Protein AF-A0A821Z2A8-F1 (afdb_monomer_lite)

Structure (mmCIF, N/CA/C/O backbone):
data_AF-A0A821Z2A8-F1
#
_entry.id   AF-A0A821Z2A8-F1
#
loop_
_atom_site.group_PDB
_atom_site.id
_atom_site.type_symbol
_atom_site.label_atom_id
_atom_site.label_alt_id
_atom_site.label_comp_id
_atom_site.label_asym_id
_atom_site.label_entity_id
_atom_site.label_seq_id
_atom_site.pdbx_PDB_ins_code
_atom_site.Cartn_x
_atom_site.Cartn_y
_atom_site.Cartn_z
_atom_site.occupancy
_atom_site.B_iso_or_equiv
_atom_site.auth_seq_id
_atom_site.auth_comp_id
_atom_site.auth_asym_id
_atom_site.auth_atom_id
_atom_site.pdbx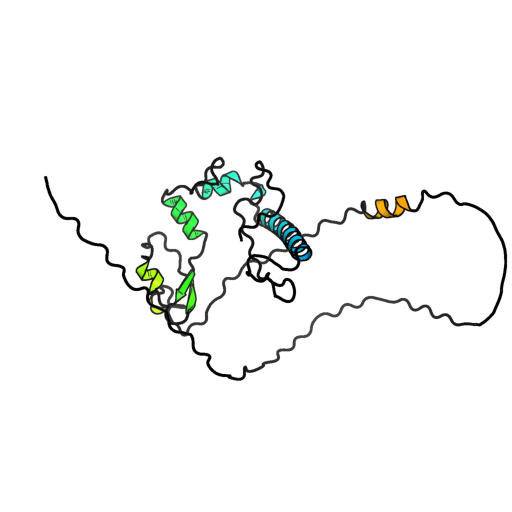_PDB_model_num
ATOM 1 N N . MET A 1 1 ? -15.145 0.715 0.940 1.00 83.75 1 MET A N 1
ATOM 2 C CA . MET A 1 1 ? -13.733 1.123 0.691 1.00 83.75 1 MET A CA 1
ATOM 3 C C . MET A 1 1 ? -13.608 2.623 0.930 1.00 83.75 1 MET A C 1
ATOM 5 O O . MET A 1 1 ? -14.612 3.302 0.775 1.00 83.75 1 MET A O 1
ATOM 9 N N . TYR A 1 2 ? -12.420 3.135 1.280 1.00 86.62 2 TYR A N 1
ATOM 10 C CA . TYR A 1 2 ? -12.216 4.538 1.704 1.00 86.62 2 TYR A CA 1
ATOM 11 C C . TYR A 1 2 ? -13.027 4.949 2.944 1.00 86.62 2 TYR A C 1
ATOM 13 O O . TYR A 1 2 ? -13.509 6.079 3.046 1.00 86.62 2 TYR A O 1
ATOM 21 N N . GLU A 1 3 ? -13.156 4.026 3.897 1.00 88.81 3 GLU A N 1
ATOM 22 C CA . GLU A 1 3 ? -13.808 4.295 5.176 1.00 88.81 3 GLU A CA 1
ATOM 23 C C . GLU A 1 3 ? -12.959 5.250 6.004 1.00 88.81 3 GLU A C 1
ATOM 25 O O . GLU A 1 3 ? -11.786 4.992 6.281 1.00 88.81 3 GLU A O 1
ATOM 30 N N . LYS A 1 4 ? -13.542 6.393 6.365 1.00 86.88 4 LYS A N 1
ATOM 31 C CA . LYS A 1 4 ? -12.843 7.429 7.125 1.00 86.88 4 LYS A CA 1
ATOM 32 C C . LYS A 1 4 ? -12.916 7.093 8.606 1.00 86.88 4 LYS A C 1
ATOM 34 O O . LYS A 1 4 ? -13.999 7.010 9.176 1.00 86.88 4 LYS A O 1
ATOM 39 N N . LEU A 1 5 ? -11.754 6.938 9.230 1.00 82.94 5 LEU A N 1
ATOM 40 C CA . LEU A 1 5 ? -11.648 6.641 10.653 1.00 82.94 5 LEU A CA 1
ATOM 41 C C . LEU A 1 5 ? -11.596 7.942 11.465 1.00 82.94 5 LEU A C 1
ATOM 43 O O . LEU A 1 5 ? -10.804 8.837 11.173 1.00 82.94 5 LEU A O 1
ATOM 47 N N . GLY A 1 6 ? -12.412 8.027 12.518 1.00 65.81 6 GLY A N 1
ATOM 48 C CA . GLY A 1 6 ? -12.487 9.196 13.400 1.00 65.81 6 GLY A CA 1
ATOM 49 C C . GLY A 1 6 ? -13.455 10.286 12.927 1.00 65.81 6 GLY A C 1
ATOM 50 O O . GLY A 1 6 ? -14.055 10.206 11.858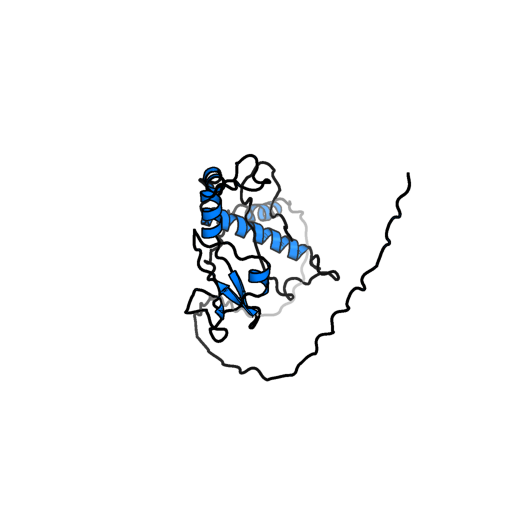 1.00 65.81 6 GLY A O 1
ATOM 51 N N . GLN A 1 7 ? -13.650 11.312 13.761 1.00 55.28 7 GLN A N 1
ATOM 52 C CA . GLN A 1 7 ? -14.528 12.429 13.409 1.00 55.28 7 GLN A CA 1
ATOM 53 C C . GLN A 1 7 ? -13.892 13.260 12.284 1.00 55.28 7 GLN A C 1
ATOM 55 O O . GLN A 1 7 ? -12.760 13.723 12.452 1.00 55.28 7 GLN A O 1
ATOM 60 N N . PRO A 1 8 ? -14.600 13.508 11.166 1.00 49.31 8 PRO A N 1
ATOM 61 C CA . PRO A 1 8 ? -14.127 14.375 10.096 1.00 49.31 8 PRO A CA 1
ATOM 62 C C . PRO A 1 8 ? -14.174 15.841 10.547 1.00 49.31 8 PRO A C 1
ATOM 64 O O . PRO A 1 8 ? -15.033 16.622 10.141 1.00 49.31 8 PRO A O 1
ATOM 67 N N . ASN A 1 9 ? -13.232 16.243 11.394 1.00 50.38 9 ASN A N 1
ATOM 68 C CA . ASN A 1 9 ? -13.020 17.646 11.691 1.00 50.38 9 ASN A CA 1
ATOM 69 C C . ASN A 1 9 ? -12.227 18.246 10.532 1.00 50.38 9 ASN A C 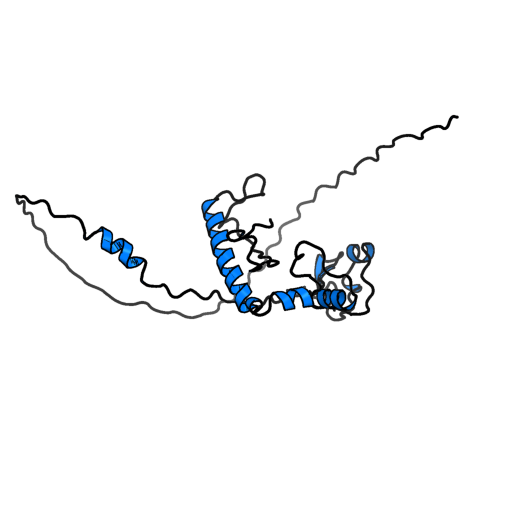1
ATOM 71 O O . ASN A 1 9 ? -11.034 18.002 10.386 1.00 50.38 9 ASN A O 1
ATOM 75 N N . LYS A 1 10 ? -12.890 19.073 9.713 1.00 50.62 10 LYS A N 1
ATOM 76 C CA . LYS A 1 10 ? -12.319 19.759 8.532 1.00 50.62 10 LYS A CA 1
ATOM 77 C C . LYS A 1 10 ? -11.033 20.565 8.805 1.00 50.62 10 LYS A C 1
ATOM 79 O O . LYS A 1 10 ? -10.426 21.060 7.867 1.00 50.62 10 LYS A O 1
ATOM 84 N N . LYS A 1 11 ? -10.644 20.736 10.072 1.00 51.03 11 LYS A N 1
ATOM 85 C CA . LYS A 1 11 ? -9.495 21.534 10.514 1.00 51.03 11 LYS A CA 1
ATOM 86 C C . LYS A 1 11 ? -8.251 20.712 10.857 1.00 51.03 11 LYS A C 1
ATOM 88 O O . LYS A 1 11 ? -7.210 21.310 11.095 1.00 51.03 11 LYS A O 1
ATOM 93 N N . THR A 1 12 ? -8.324 19.381 10.911 1.00 58.44 12 THR A N 1
ATOM 94 C CA . THR A 1 12 ? -7.163 18.563 11.290 1.00 58.44 12 THR A CA 1
ATOM 95 C C . THR A 1 12 ? -6.563 17.895 10.057 1.00 58.44 12 THR A C 1
ATOM 97 O O . THR A 1 12 ? -7.167 16.990 9.490 1.00 58.44 12 THR A O 1
ATOM 100 N N . VAL A 1 13 ? -5.354 18.312 9.664 1.00 68.62 13 VAL A N 1
ATOM 101 C CA . VAL A 1 13 ? -4.508 17.633 8.651 1.00 68.62 13 VAL A CA 1
ATOM 102 C C . VAL A 1 13 ? -4.010 16.263 9.158 1.00 68.62 13 VAL A C 1
ATOM 104 O O . VAL A 1 13 ? -3.436 15.468 8.421 1.00 68.62 13 VAL A O 1
ATOM 107 N N . TYR A 1 14 ? -4.268 15.971 10.430 1.00 80.75 14 TYR A N 1
ATOM 108 C CA . TYR A 1 14 ? -3.909 14.744 11.119 1.00 80.75 14 TYR A CA 1
ATOM 109 C C . TYR A 1 14 ? -4.392 13.485 10.381 1.00 80.75 14 TYR A C 1
ATOM 111 O O . TYR A 1 14 ? -5.567 13.388 10.022 1.00 80.75 14 TYR A O 1
ATOM 119 N N . CYS A 1 15 ? -3.484 12.529 10.157 1.00 86.94 15 CYS A N 1
ATOM 120 C CA . CYS A 1 15 ? -3.713 11.292 9.395 1.00 86.94 15 CYS A CA 1
ATOM 121 C C . CYS A 1 15 ? -4.262 11.482 7.970 1.00 86.94 15 CYS A C 1
ATOM 123 O O . CYS A 1 15 ? -4.677 10.510 7.336 1.00 86.94 15 CYS A O 1
ATOM 125 N N . ARG A 1 16 ? -4.276 12.704 7.424 1.00 86.38 16 ARG A N 1
ATOM 126 C CA . ARG A 1 16 ? -4.727 12.921 6.049 1.00 86.38 16 ARG A CA 1
ATOM 127 C C . ARG A 1 16 ? -3.767 12.217 5.094 1.00 86.38 16 ARG A C 1
ATOM 129 O O . ARG A 1 16 ? -2.562 12.259 5.292 1.00 86.38 16 ARG A O 1
ATOM 136 N N . GLY A 1 17 ? -4.307 11.548 4.079 1.00 87.69 17 GLY A N 1
ATOM 137 C CA . GLY A 1 17 ? -3.515 10.782 3.110 1.00 87.69 17 GLY A CA 1
ATOM 138 C C . GLY A 1 17 ? -3.029 9.414 3.605 1.00 87.69 17 GLY A C 1
ATOM 139 O O . GLY A 1 17 ? -2.510 8.648 2.798 1.00 87.69 17 GLY A O 1
ATOM 140 N N . VAL A 1 18 ? -3.231 9.070 4.882 1.00 92.06 18 VAL A N 1
ATOM 141 C CA . VAL A 1 18 ? -2.933 7.727 5.398 1.00 92.06 18 VAL A CA 1
ATOM 142 C C . VAL A 1 18 ? -3.994 6.744 4.909 1.00 92.06 18 VAL A C 1
ATOM 144 O O . VAL A 1 18 ? -5.192 7.020 4.974 1.00 92.06 18 VAL A O 1
ATOM 147 N N . VAL A 1 19 ? -3.549 5.580 4.437 1.00 94.31 19 VAL A N 1
ATOM 148 C CA . VAL A 1 19 ? -4.415 4.479 4.006 1.00 94.31 19 VAL A CA 1
ATOM 149 C C . VAL A 1 19 ? -4.098 3.256 4.857 1.00 94.31 19 VAL A C 1
ATOM 151 O O . VAL A 1 19 ? -2.955 2.814 4.909 1.00 94.31 19 VAL A O 1
ATOM 154 N N . GLY A 1 20 ? -5.119 2.716 5.521 1.00 94.75 20 GLY A N 1
ATOM 155 C CA . GLY A 1 20 ? -5.042 1.447 6.238 1.00 94.75 20 GLY A CA 1
ATOM 156 C C . GLY A 1 20 ? -5.629 0.315 5.401 1.00 94.75 20 GLY A C 1
ATOM 157 O O . GLY A 1 20 ? -6.663 0.493 4.755 1.00 94.75 20 GLY A O 1
ATOM 158 N N . ILE A 1 21 ? -4.982 -0.847 5.427 1.00 96.44 21 ILE A N 1
ATOM 159 C CA . ILE A 1 21 ? -5.442 -2.067 4.760 1.00 96.44 21 ILE A CA 1
ATOM 160 C C . ILE A 1 21 ? -5.494 -3.167 5.816 1.00 96.44 21 ILE A C 1
ATOM 162 O O . ILE A 1 21 ? -4.549 -3.337 6.582 1.00 96.44 21 ILE A O 1
ATOM 166 N N . VAL A 1 22 ? -6.604 -3.898 5.857 1.00 96.25 22 VAL A N 1
ATOM 167 C CA . VAL A 1 22 ? -6.784 -5.063 6.719 1.00 96.25 22 VAL A CA 1
ATOM 168 C C . VAL A 1 22 ? -7.503 -6.143 5.921 1.00 96.25 22 VAL A C 1
ATOM 170 O O . VAL A 1 22 ? -8.483 -5.854 5.233 1.00 96.25 22 VAL A O 1
ATOM 173 N N . ASP A 1 23 ? -6.991 -7.367 5.995 1.00 96.50 23 ASP A N 1
ATOM 174 C CA . ASP A 1 23 ? -7.693 -8.558 5.527 1.00 96.50 23 ASP A CA 1
ATOM 175 C C . ASP A 1 23 ? -8.369 -9.219 6.730 1.00 96.50 23 ASP A C 1
ATOM 177 O O . ASP A 1 23 ? -7.740 -9.405 7.774 1.00 96.50 23 ASP A O 1
ATOM 181 N N . ILE A 1 24 ? -9.665 -9.505 6.613 1.00 96.31 24 ILE A N 1
ATOM 182 C CA . ILE A 1 24 ? -10.498 -9.929 7.739 1.00 96.31 24 ILE A CA 1
ATOM 183 C C . ILE A 1 24 ? -11.016 -11.341 7.456 1.00 96.31 24 ILE A C 1
ATOM 185 O O . ILE A 1 24 ? -11.810 -11.523 6.529 1.00 96.31 24 ILE A O 1
ATOM 189 N N . PRO A 1 25 ? -10.614 -12.346 8.253 1.00 96.56 25 PRO A N 1
ATOM 190 C CA . PRO A 1 25 ? -11.128 -13.701 8.113 1.00 96.56 25 PRO A CA 1
ATOM 191 C C . PRO A 1 25 ? -12.647 -13.762 8.311 1.00 96.56 25 PRO A C 1
ATOM 193 O O . PRO A 1 25 ? -13.192 -13.098 9.194 1.00 96.56 25 PRO A O 1
ATOM 196 N N . SER A 1 26 ? -13.326 -14.639 7.568 1.00 94.94 26 SER A N 1
ATOM 197 C CA . SER A 1 26 ? -14.790 -14.776 7.639 1.00 94.94 26 SER A CA 1
ATOM 198 C C . SER A 1 26 ? -15.311 -15.236 9.002 1.00 94.94 26 SER A C 1
ATOM 200 O O . SER A 1 26 ? -16.459 -14.971 9.326 1.00 94.94 26 SER A O 1
ATOM 202 N N . ILE A 1 27 ? -14.475 -15.892 9.816 1.00 95.69 27 ILE A N 1
ATOM 203 C CA . ILE A 1 27 ? -14.811 -16.247 11.205 1.00 95.69 27 ILE A CA 1
ATOM 204 C C . ILE A 1 27 ? -14.908 -15.022 12.133 1.00 95.69 27 ILE A C 1
ATOM 206 O O . ILE A 1 27 ? -15.513 -15.118 13.194 1.00 95.69 27 ILE A O 1
ATOM 210 N N . VAL A 1 28 ? -14.301 -13.890 11.755 1.00 95.94 28 VAL A N 1
ATOM 211 C CA . VAL A 1 28 ? -14.332 -12.638 12.528 1.00 95.94 28 VAL A CA 1
ATOM 212 C C . VAL A 1 28 ? -15.469 -11.744 12.043 1.00 95.94 28 VAL A C 1
ATOM 214 O O . VAL A 1 28 ? -16.270 -11.286 12.850 1.00 95.94 28 VAL A O 1
ATOM 217 N N . LEU A 1 29 ? -15.553 -11.501 10.731 1.00 97.12 29 LEU A N 1
ATOM 218 C CA . LEU A 1 29 ? -16.630 -10.720 10.124 1.00 97.12 29 LEU A CA 1
ATOM 219 C C . LEU A 1 29 ? -17.096 -11.361 8.818 1.00 97.12 29 LEU A C 1
ATOM 221 O O . LEU A 1 29 ? -16.333 -11.498 7.860 1.00 97.12 29 LEU A O 1
ATOM 225 N N . GLU A 1 30 ? -18.383 -11.688 8.756 1.00 97.38 30 GLU A N 1
ATOM 226 C CA . GLU A 1 30 ? -19.014 -12.184 7.538 1.00 97.38 30 GLU A CA 1
ATOM 227 C C . GLU A 1 30 ? -19.473 -11.024 6.641 1.00 97.38 30 GLU A C 1
ATOM 229 O O . GLU A 1 30 ? -20.046 -10.046 7.135 1.00 97.38 30 GLU A O 1
ATOM 234 N N . PRO A 1 31 ? -19.261 -11.100 5.317 1.00 97.75 31 PRO A N 1
ATOM 235 C CA . PRO A 1 31 ? -19.774 -10.098 4.395 1.00 97.75 31 PRO A CA 1
ATOM 236 C C . PRO A 1 31 ? -21.301 -10.189 4.257 1.00 97.75 31 PRO A C 1
ATOM 238 O O . PRO A 1 31 ? -21.895 -11.264 4.344 1.00 97.75 31 PRO A O 1
ATOM 241 N N . THR A 1 32 ? -21.947 -9.067 3.942 1.00 97.25 32 THR A N 1
ATOM 242 C CA . THR A 1 32 ? -23.358 -9.042 3.532 1.00 97.25 32 THR A CA 1
ATOM 243 C C . THR A 1 32 ? -23.579 -9.796 2.218 1.00 97.25 32 THR A C 1
ATOM 245 O O . THR A 1 32 ? -22.648 -10.049 1.451 1.00 97.25 32 THR A O 1
ATOM 248 N N . HIS A 1 33 ? -24.843 -10.080 1.886 1.00 97.12 33 HIS A N 1
ATOM 249 C CA . HIS A 1 33 ? -25.223 -10.771 0.647 1.00 97.12 33 HIS A CA 1
ATOM 250 C C . HIS A 1 33 ? -24.612 -10.150 -0.629 1.00 97.12 33 HIS A C 1
ATOM 252 O O . HIS A 1 33 ? -24.144 -10.869 -1.509 1.00 97.12 33 HIS A O 1
ATOM 258 N N . ASN A 1 34 ? -24.569 -8.815 -0.729 1.00 96.94 34 ASN A N 1
ATOM 259 C CA . ASN A 1 34 ? -23.976 -8.105 -1.871 1.00 96.94 34 ASN A CA 1
ATOM 260 C C . ASN A 1 34 ? -22.454 -7.878 -1.753 1.00 96.94 34 ASN A C 1
ATOM 262 O O . ASN A 1 34 ? -21.865 -7.272 -2.648 1.00 96.94 34 ASN A O 1
ATOM 266 N N . LYS A 1 35 ? -21.821 -8.348 -0.668 1.00 96.06 35 LYS A N 1
ATOM 267 C CA . LYS A 1 35 ? -20.383 -8.220 -0.379 1.00 96.06 35 LYS A CA 1
ATOM 268 C C . LYS A 1 35 ? -19.866 -6.777 -0.406 1.00 96.06 35 LYS A C 1
ATOM 270 O O . LYS A 1 35 ? -18.734 -6.531 -0.809 1.00 96.06 35 LYS A O 1
ATOM 275 N N . GLN A 1 36 ? -20.709 -5.820 -0.017 1.00 95.81 36 GLN A N 1
ATOM 276 C CA . GLN A 1 36 ? -20.342 -4.399 0.086 1.00 95.81 36 GLN A CA 1
ATOM 277 C C . GLN A 1 36 ? -20.245 -3.912 1.536 1.00 95.81 36 GLN A C 1
ATOM 279 O O . GLN A 1 36 ? -19.818 -2.787 1.775 1.00 95.81 36 GLN A O 1
ATOM 284 N N . SER A 1 37 ? -20.659 -4.736 2.498 1.00 94.94 37 SER A N 1
ATOM 285 C CA . SER A 1 37 ? -20.618 -4.426 3.924 1.00 94.94 37 SER A CA 1
ATOM 286 C C . SER A 1 37 ? -20.446 -5.715 4.734 1.00 94.94 37 SER A C 1
ATOM 288 O O . SER A 1 37 ? -20.273 -6.790 4.152 1.00 94.94 37 SER A O 1
ATOM 290 N N . PHE A 1 38 ? -20.506 -5.612 6.057 1.00 96.88 38 PHE A N 1
ATOM 291 C CA . PHE A 1 38 ? -20.418 -6.731 6.991 1.00 96.88 38 PHE A CA 1
ATOM 292 C C . PHE A 1 38 ? -21.760 -6.974 7.678 1.00 96.88 38 PHE A C 1
ATOM 294 O O . PHE A 1 38 ? -22.533 -6.042 7.892 1.00 96.88 38 PHE A O 1
ATOM 301 N N . ALA A 1 39 ? -22.054 -8.238 7.977 1.00 96.75 39 ALA A N 1
ATOM 302 C CA . ALA A 1 39 ? -23.319 -8.648 8.575 1.00 96.75 39 ALA A CA 1
ATOM 303 C C . ALA A 1 39 ? -23.459 -8.160 10.026 1.00 96.75 39 ALA A C 1
ATOM 305 O O . ALA A 1 39 ? -24.534 -7.705 10.416 1.00 96.75 39 ALA A O 1
ATOM 306 N N . ASP A 1 40 ? -22.374 -8.217 10.806 1.00 96.94 40 ASP A N 1
ATOM 307 C CA . ASP A 1 40 ? -22.330 -7.673 12.163 1.00 96.94 40 ASP A CA 1
ATOM 308 C C . ASP A 1 40 ? -21.787 -6.239 12.157 1.00 96.94 40 ASP A C 1
ATOM 310 O O . ASP A 1 40 ? -20.581 -5.988 12.091 1.00 96.94 40 ASP A O 1
ATOM 314 N N . GLU A 1 41 ? -22.705 -5.278 12.233 1.00 95.31 41 GLU A N 1
ATOM 315 C CA . GLU A 1 41 ? -22.363 -3.859 12.260 1.00 95.31 41 GLU A CA 1
ATOM 316 C C . GLU A 1 41 ? -21.599 -3.468 13.537 1.00 95.31 41 GLU A C 1
ATOM 318 O O . GLU A 1 41 ? -20.744 -2.584 13.500 1.00 95.31 41 GLU A O 1
ATOM 323 N N . LYS A 1 42 ? -21.872 -4.116 14.678 1.00 96.06 42 LYS A N 1
ATOM 324 C CA . LYS A 1 42 ? -21.243 -3.762 15.960 1.00 96.06 42 LYS A CA 1
ATOM 325 C C . LYS A 1 42 ? -19.777 -4.163 15.972 1.00 96.06 42 LYS A C 1
ATOM 327 O O . LYS A 1 42 ? -18.936 -3.339 16.332 1.00 96.06 42 LYS A O 1
ATOM 332 N N . GLU A 1 43 ? -19.481 -5.388 15.551 1.00 96.44 43 GLU A N 1
ATOM 333 C CA . GLU A 1 43 ? -18.106 -5.877 15.419 1.00 96.44 43 GLU A CA 1
ATOM 334 C C . GLU A 1 43 ? -17.342 -5.087 14.350 1.00 96.44 43 GLU A C 1
ATOM 336 O O . GLU A 1 43 ? -16.184 -4.714 14.545 1.00 96.44 43 GLU A O 1
ATOM 341 N N . TYR A 1 44 ? -18.009 -4.714 13.255 1.00 96.00 44 TYR A N 1
ATOM 342 C CA . TYR A 1 44 ? -17.413 -3.846 12.247 1.00 96.00 44 TYR A CA 1
ATOM 343 C C . TYR A 1 44 ? -17.066 -2.449 12.793 1.00 96.00 44 TYR A C 1
ATOM 345 O O . TYR A 1 44 ? -15.943 -1.974 12.611 1.00 96.00 44 TYR A O 1
ATOM 353 N N . HIS A 1 45 ? -17.973 -1.795 13.528 1.00 94.56 45 HIS A N 1
ATOM 354 C CA . HIS A 1 45 ? -17.679 -0.513 14.187 1.00 94.56 45 HIS A CA 1
ATOM 355 C C . HIS A 1 45 ? -16.572 -0.644 15.235 1.00 94.56 45 HIS A C 1
ATOM 357 O O . HIS A 1 45 ? -15.738 0.257 15.377 1.00 94.56 45 HIS A O 1
ATOM 363 N N . PHE A 1 46 ? -16.532 -1.764 15.959 1.00 95.06 46 PHE A N 1
ATOM 364 C CA . PHE A 1 46 ? -15.455 -2.065 16.895 1.00 95.06 46 PHE A CA 1
ATOM 365 C C . PHE A 1 46 ? -14.103 -2.191 16.176 1.00 95.06 46 PHE A C 1
ATOM 367 O O . PHE A 1 46 ? -13.120 -1.589 16.619 1.00 95.06 46 PHE A O 1
ATOM 374 N N . LEU A 1 47 ? -14.049 -2.871 15.027 1.00 95.25 47 LEU A N 1
ATOM 375 C CA . LEU A 1 47 ? -12.864 -2.917 14.169 1.00 95.25 47 LEU A CA 1
ATOM 376 C C . LEU A 1 47 ? -12.439 -1.512 13.721 1.00 95.25 47 LEU A C 1
ATOM 378 O O . LEU A 1 47 ? -11.278 -1.149 13.904 1.00 95.25 47 LEU A O 1
ATOM 382 N N . LEU A 1 48 ? -13.359 -0.697 13.189 1.00 94.00 48 LEU A N 1
ATOM 383 C CA . LEU A 1 48 ? -13.046 0.666 12.734 1.00 94.00 48 LEU A CA 1
ATOM 384 C C . LEU A 1 48 ? -12.482 1.534 13.867 1.00 94.00 48 LEU A C 1
ATOM 386 O O . LEU A 1 48 ? -11.525 2.288 13.665 1.00 94.00 48 LEU A O 1
ATOM 390 N N . LYS A 1 49 ? -13.036 1.412 15.079 1.00 91.81 49 LYS A N 1
ATOM 391 C CA . LYS A 1 49 ? -12.522 2.110 16.262 1.00 91.81 49 LYS A CA 1
ATOM 392 C C . LYS A 1 49 ? -11.069 1.721 16.551 1.00 91.81 49 LYS A C 1
ATOM 394 O O . LYS A 1 49 ? -10.240 2.616 16.724 1.00 91.81 49 LYS A O 1
ATOM 399 N N . ASN A 1 50 ? -10.767 0.421 16.572 1.00 93.19 50 ASN A N 1
ATOM 400 C CA . ASN A 1 50 ? -9.412 -0.081 16.811 1.00 93.19 50 ASN A CA 1
ATOM 401 C C . ASN A 1 50 ? -8.453 0.341 15.693 1.00 93.19 50 ASN A C 1
ATOM 403 O O . ASN A 1 50 ? -7.388 0.880 15.977 1.00 93.19 50 ASN A O 1
ATOM 407 N N . MET A 1 51 ? -8.845 0.212 14.421 1.00 94.56 51 MET A N 1
ATOM 408 C CA . MET A 1 51 ? -8.041 0.703 13.296 1.00 94.56 51 MET A CA 1
ATOM 409 C C . MET A 1 51 ? -7.706 2.195 13.440 1.00 94.56 51 MET A C 1
ATOM 411 O O . MET A 1 51 ? -6.599 2.614 13.110 1.00 94.56 51 MET A O 1
ATOM 415 N N . GLY A 1 52 ? -8.626 3.001 13.980 1.00 92.31 52 GLY A N 1
ATOM 416 C CA . GLY A 1 52 ? -8.377 4.414 14.263 1.00 92.31 52 GLY A CA 1
ATOM 417 C C . GLY A 1 52 ? -7.315 4.652 15.345 1.00 92.31 52 GLY A C 1
ATOM 418 O O . GLY A 1 52 ? -6.634 5.676 15.313 1.00 92.31 52 GLY A O 1
ATOM 419 N N . GLU A 1 53 ? -7.148 3.733 16.299 1.00 92.00 53 GLU A N 1
ATOM 420 C CA . GLU A 1 53 ? -6.063 3.765 17.290 1.00 92.00 53 GLU A CA 1
ATOM 421 C C . GLU A 1 53 ? -4.714 3.419 16.655 1.00 92.00 53 GLU A C 1
ATOM 423 O O . GLU A 1 53 ? -3.763 4.184 16.820 1.00 92.00 53 GLU A O 1
ATOM 428 N N . TYR A 1 54 ? -4.655 2.360 15.845 1.00 93.88 54 TYR A N 1
ATOM 429 C CA . TYR A 1 54 ? -3.449 2.004 15.088 1.00 93.88 54 TYR A CA 1
ATOM 430 C C . TYR A 1 54 ? -3.031 3.100 14.101 1.00 93.88 54 TYR A C 1
ATOM 432 O O . TYR A 1 54 ? -1.851 3.418 14.002 1.00 93.88 54 TYR A O 1
ATOM 440 N N . MET A 1 55 ? -3.983 3.744 13.418 1.00 92.94 55 MET A N 1
ATOM 441 C CA . MET A 1 55 ? -3.696 4.848 12.495 1.00 92.94 55 MET A CA 1
ATOM 442 C C . MET A 1 55 ? -3.063 6.052 13.211 1.00 92.94 55 MET A C 1
ATOM 444 O O . MET A 1 55 ? -2.158 6.687 12.668 1.00 92.94 55 MET A O 1
ATOM 448 N N . ARG A 1 56 ? -3.505 6.353 14.442 1.00 90.44 56 ARG A N 1
ATOM 449 C CA . ARG A 1 56 ? -2.895 7.395 15.285 1.00 90.44 56 ARG A CA 1
ATOM 450 C C . ARG A 1 56 ? -1.473 7.037 15.693 1.00 90.44 56 ARG A C 1
ATOM 452 O O . ARG A 1 56 ? -0.592 7.890 15.630 1.00 90.44 56 ARG A O 1
ATOM 459 N N . GLN A 1 57 ? -1.267 5.790 16.112 1.00 92.81 57 GLN A N 1
ATOM 460 C CA . GLN A 1 57 ? 0.053 5.303 16.491 1.00 92.81 57 GLN A CA 1
ATOM 461 C C . GLN A 1 57 ? 1.017 5.369 15.303 1.00 92.81 57 GLN A C 1
ATOM 463 O O . GLN A 1 57 ? 2.078 5.966 15.431 1.00 92.81 57 GLN A O 1
ATOM 468 N N . TYR A 1 58 ? 0.599 4.879 14.131 1.00 93.69 58 TYR A N 1
ATOM 469 C CA . TYR A 1 58 ? 1.371 4.968 12.891 1.00 93.69 58 TYR A CA 1
ATOM 470 C C . TYR A 1 58 ? 1.778 6.408 12.561 1.00 93.69 58 TYR A C 1
ATOM 472 O O . TYR A 1 58 ? 2.932 6.662 12.233 1.00 93.69 58 TYR A O 1
ATOM 480 N N . TRP A 1 59 ? 0.848 7.361 12.665 1.00 91.38 59 TRP A N 1
ATOM 481 C CA . TRP A 1 59 ? 1.148 8.768 12.398 1.00 91.38 59 TRP A CA 1
ATOM 482 C C . TRP A 1 59 ? 2.233 9.324 13.327 1.00 91.38 59 TRP A C 1
ATOM 484 O O . TRP A 1 59 ? 3.086 10.094 12.881 1.00 91.38 59 TRP A O 1
ATOM 494 N N . SER A 1 60 ? 2.207 8.914 14.598 1.00 91.25 60 SER A N 1
ATOM 495 C CA . SER A 1 60 ? 3.217 9.304 15.581 1.00 91.25 60 SER A CA 1
ATOM 496 C C . SER A 1 60 ? 4.559 8.615 15.335 1.00 91.25 60 SER A C 1
ATOM 498 O O . SER A 1 60 ? 5.592 9.278 15.292 1.00 91.25 60 SER A O 1
ATOM 500 N N . ASP A 1 61 ? 4.557 7.307 15.068 1.00 93.69 61 ASP A N 1
ATOM 501 C CA . ASP A 1 61 ? 5.778 6.541 14.792 1.00 93.69 61 ASP A CA 1
ATOM 502 C C . ASP A 1 61 ? 6.456 6.977 13.484 1.00 93.69 61 ASP A C 1
ATOM 504 O O . ASP A 1 61 ? 7.682 6.966 13.384 1.00 93.69 61 ASP A O 1
ATOM 508 N N . ALA A 1 62 ? 5.680 7.433 12.495 1.00 91.75 62 ALA A N 1
ATOM 509 C CA . ALA A 1 62 ? 6.204 8.040 11.273 1.00 91.75 62 ALA A CA 1
ATOM 510 C C . ALA A 1 62 ? 6.846 9.424 11.515 1.00 91.75 62 ALA A C 1
ATOM 512 O O . ALA A 1 62 ? 7.532 9.955 10.640 1.00 91.75 62 ALA A O 1
ATOM 513 N N . GLY A 1 63 ? 6.607 10.042 12.678 1.00 91.19 63 GLY A N 1
ATOM 514 C CA . GLY A 1 63 ? 7.167 11.334 13.075 1.00 91.19 63 GLY A CA 1
ATOM 515 C C . GLY A 1 63 ? 6.641 12.540 12.291 1.00 91.19 63 GLY A C 1
ATOM 516 O O . GLY A 1 63 ? 7.114 13.651 12.516 1.00 91.19 63 GLY A O 1
ATOM 517 N N . ILE A 1 64 ? 5.667 12.352 11.392 1.00 86.94 64 ILE A N 1
ATOM 518 C CA . ILE A 1 64 ? 5.166 13.381 10.456 1.00 86.94 64 ILE A CA 1
ATOM 519 C C . ILE A 1 64 ? 4.497 14.546 11.197 1.00 86.94 64 ILE A C 1
ATOM 521 O O . ILE A 1 64 ? 4.484 15.674 10.711 1.00 86.94 64 ILE A O 1
ATOM 525 N N . GLU A 1 65 ? 3.969 14.294 12.396 1.00 85.75 65 GLU A N 1
ATOM 526 C CA . GLU A 1 65 ? 3.256 15.266 13.231 1.00 85.75 65 GLU A CA 1
ATOM 527 C C . GLU A 1 65 ? 3.992 16.595 13.456 1.00 85.75 65 GLU A C 1
ATOM 529 O O . GLU A 1 65 ? 3.334 17.630 13.545 1.00 85.75 65 GLU A O 1
ATOM 534 N N . ASN A 1 66 ? 5.328 16.591 13.466 1.00 86.69 66 ASN A N 1
ATOM 535 C CA . ASN A 1 66 ? 6.129 17.796 13.703 1.00 86.69 66 ASN A CA 1
ATOM 536 C C . ASN A 1 66 ? 6.457 18.603 12.433 1.00 86.69 66 ASN A C 1
ATOM 538 O O . ASN A 1 66 ? 6.947 19.721 12.555 1.00 86.69 66 ASN A O 1
ATOM 542 N N . TYR A 1 67 ? 6.226 18.056 11.234 1.00 89.38 67 TYR A N 1
ATOM 543 C CA . TYR A 1 67 ? 6.628 18.670 9.956 1.00 89.38 67 TYR A CA 1
ATOM 544 C C . TYR A 1 67 ? 5.621 18.395 8.824 1.00 89.38 67 TYR A C 1
ATOM 546 O O . TYR A 1 67 ? 5.975 18.183 7.664 1.00 89.38 67 TYR A O 1
ATOM 554 N N . VAL A 1 68 ? 4.327 18.355 9.160 1.00 88.50 68 VAL A N 1
ATOM 555 C CA . VAL A 1 68 ? 3.246 17.967 8.233 1.00 88.50 68 VAL A CA 1
ATOM 556 C C . VAL A 1 68 ? 3.254 18.809 6.955 1.00 88.50 68 VAL A C 1
ATOM 558 O O . VAL A 1 68 ? 3.061 18.277 5.861 1.00 88.50 68 VAL A O 1
ATOM 561 N N . LYS A 1 69 ? 3.481 20.119 7.082 1.00 88.00 69 LYS A N 1
ATOM 562 C CA . LYS A 1 69 ? 3.483 21.043 5.948 1.00 88.00 69 LYS A CA 1
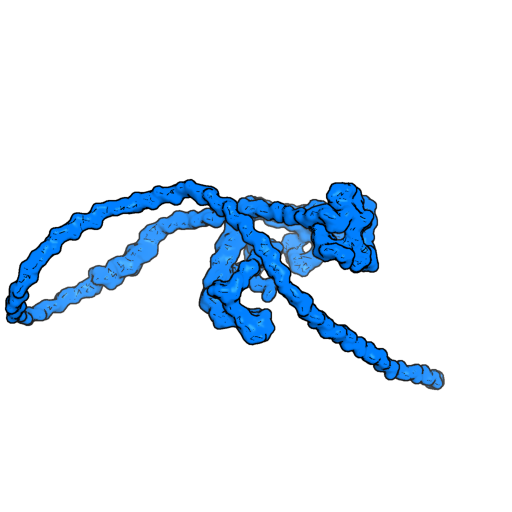ATOM 563 C C . LYS A 1 69 ? 4.670 20.767 5.026 1.00 88.00 69 LYS A C 1
ATOM 565 O O . LYS A 1 69 ? 4.488 20.556 3.830 1.00 88.00 69 LYS A O 1
ATOM 570 N N . GLU A 1 70 ? 5.867 20.700 5.596 1.00 91.50 70 GLU A N 1
ATOM 571 C CA . GLU A 1 70 ? 7.121 20.443 4.893 1.00 91.50 70 GLU A CA 1
ATOM 572 C C . GLU A 1 70 ? 7.105 19.067 4.218 1.00 91.50 70 GLU A C 1
ATOM 574 O O . GLU A 1 70 ? 7.605 18.913 3.102 1.00 91.50 70 GLU A O 1
ATOM 579 N N . PHE A 1 71 ? 6.488 18.069 4.859 1.00 91.62 71 PHE A N 1
ATOM 580 C CA . PHE A 1 71 ? 6.277 16.743 4.287 1.00 91.62 71 PHE A CA 1
ATOM 581 C C . PHE A 1 71 ? 5.476 16.825 2.982 1.00 91.62 71 PHE A C 1
ATOM 583 O O . PHE A 1 71 ? 5.917 16.319 1.951 1.00 91.62 71 PHE A O 1
ATOM 590 N N . TRP A 1 72 ? 4.319 17.491 2.993 1.00 91.44 72 TRP A N 1
ATOM 591 C CA . TRP A 1 72 ? 3.476 17.611 1.802 1.00 91.44 72 TRP A CA 1
ATOM 592 C C . TRP A 1 72 ? 4.128 18.457 0.703 1.00 91.44 72 TRP A C 1
ATOM 594 O O . TRP A 1 72 ? 4.115 18.057 -0.467 1.00 91.44 72 TRP A O 1
ATOM 604 N N . GLU A 1 73 ? 4.771 19.566 1.071 1.00 91.88 73 GLU A N 1
ATOM 605 C CA . GLU A 1 73 ? 5.522 20.422 0.144 1.00 91.88 73 GLU A CA 1
ATOM 606 C C . GLU A 1 73 ? 6.682 19.664 -0.518 1.00 91.88 73 GLU A C 1
ATOM 608 O O . GLU A 1 73 ? 6.898 19.793 -1.725 1.00 91.88 73 GLU A O 1
ATOM 613 N N . THR A 1 74 ? 7.364 18.782 0.222 1.00 93.56 74 THR A N 1
ATOM 614 C CA . THR A 1 74 ? 8.443 17.921 -0.297 1.00 93.56 74 THR A CA 1
ATOM 615 C C . THR A 1 74 ? 7.983 17.058 -1.474 1.00 93.56 74 THR A C 1
ATOM 617 O O . THR A 1 74 ? 8.774 16.797 -2.386 1.00 93.56 74 THR A O 1
ATOM 620 N N . TYR A 1 75 ? 6.713 16.649 -1.489 1.00 93.50 75 TYR A N 1
ATOM 621 C CA . TYR A 1 75 ? 6.105 15.858 -2.563 1.00 93.50 75 TYR A CA 1
ATOM 622 C C . TYR A 1 75 ? 5.243 16.690 -3.528 1.00 93.50 75 TYR A C 1
ATOM 624 O O . TYR A 1 75 ? 4.553 16.125 -4.384 1.00 93.50 75 TYR A O 1
ATOM 632 N N . GLY A 1 76 ? 5.348 18.021 -3.453 1.00 93.88 76 GLY A N 1
ATOM 633 C CA . GLY A 1 76 ? 4.745 18.989 -4.371 1.00 93.88 76 GLY A CA 1
ATOM 634 C C . GLY A 1 76 ? 3.267 19.243 -4.148 1.00 93.88 76 GLY A C 1
ATOM 635 O O . GLY A 1 76 ? 2.590 19.691 -5.074 1.00 93.88 76 GLY A O 1
ATOM 636 N N . TYR A 1 77 ? 2.759 18.941 -2.960 1.00 91.69 77 TYR A N 1
ATOM 637 C CA . TYR A 1 77 ? 1.427 19.355 -2.557 1.00 91.69 77 TYR A CA 1
ATOM 638 C C . TYR A 1 77 ? 1.481 20.745 -1.923 1.00 91.69 77 TYR A C 1
ATOM 640 O O . TYR A 1 77 ? 2.451 21.102 -1.259 1.00 91.69 77 TYR A O 1
ATOM 648 N N . ARG A 1 78 ? 0.422 21.532 -2.124 1.00 83.81 78 ARG A N 1
ATOM 649 C CA . ARG A 1 78 ? 0.231 22.818 -1.442 1.00 83.81 78 ARG A CA 1
ATOM 650 C C . ARG A 1 78 ? -0.731 22.603 -0.278 1.00 83.81 78 ARG A C 1
ATOM 652 O O . ARG A 1 78 ? -1.740 21.919 -0.446 1.00 83.81 78 ARG A O 1
ATOM 659 N N . ASP A 1 79 ? -0.406 23.170 0.878 1.00 68.06 79 ASP A N 1
ATOM 660 C CA . ASP A 1 79 ? -1.104 22.933 2.153 1.00 68.06 79 ASP A CA 1
ATOM 661 C C . ASP A 1 79 ? -2.620 23.227 2.078 1.00 68.06 79 ASP A C 1
ATOM 663 O O . ASP A 1 79 ? -3.455 22.487 2.596 1.00 68.06 79 ASP A O 1
ATOM 667 N N . ASP A 1 80 ? -3.009 24.250 1.313 1.00 70.00 80 ASP A N 1
ATOM 668 C CA . ASP A 1 80 ? -4.403 24.655 1.105 1.00 70.00 80 ASP A CA 1
ATOM 669 C C . ASP A 1 80 ? -5.178 23.762 0.113 1.00 70.00 80 ASP A C 1
ATOM 671 O O . ASP A 1 80 ? -6.396 23.895 -0.022 1.00 70.00 80 ASP A O 1
ATOM 675 N N . GLN A 1 81 ? -4.495 22.861 -0.604 1.00 75.81 81 GLN A N 1
ATOM 676 C CA . GLN A 1 81 ? -5.028 22.140 -1.767 1.00 75.81 81 GLN A CA 1
ATOM 677 C C . GLN A 1 81 ? -4.609 20.664 -1.805 1.00 75.81 81 GLN A C 1
ATOM 679 O O . GLN A 1 81 ? -4.376 20.109 -2.875 1.00 75.81 81 GLN A O 1
ATOM 684 N N . LEU A 1 82 ? -4.583 19.991 -0.653 1.00 79.62 82 LEU A N 1
ATOM 685 C CA . LEU A 1 82 ? -4.297 18.548 -0.576 1.00 79.62 82 LEU A CA 1
ATOM 686 C C . LEU A 1 82 ? -5.307 17.660 -1.338 1.00 79.62 82 LEU A C 1
ATOM 688 O O . LEU A 1 82 ? -5.021 16.495 -1.588 1.00 79.62 82 LEU A O 1
ATOM 692 N N . ASP A 1 83 ? -6.478 18.187 -1.717 1.00 83.38 83 ASP A N 1
ATOM 693 C CA . ASP A 1 83 ? -7.446 17.485 -2.581 1.00 83.38 83 ASP A CA 1
ATOM 694 C C . ASP A 1 83 ? -7.131 17.619 -4.081 1.00 83.38 83 ASP A C 1
ATOM 696 O O . ASP A 1 83 ? -7.801 17.009 -4.915 1.00 83.38 83 ASP A O 1
ATOM 700 N N . ARG A 1 84 ? -6.142 18.441 -4.450 1.00 87.81 84 ARG A N 1
ATOM 701 C CA . ARG A 1 84 ? -5.698 18.600 -5.835 1.00 87.81 84 ARG A CA 1
ATOM 702 C C . ARG A 1 84 ? -4.477 17.723 -6.122 1.00 87.81 84 ARG A C 1
ATOM 704 O O . ARG A 1 84 ? -3.718 17.406 -5.206 1.00 87.81 84 ARG A O 1
ATOM 711 N N . PRO A 1 85 ? -4.257 17.356 -7.397 1.00 90.81 85 PRO A N 1
ATOM 712 C CA . PRO A 1 85 ? -3.037 16.670 -7.799 1.00 90.81 85 PRO A CA 1
ATOM 713 C C . PRO A 1 85 ? -1.779 17.467 -7.412 1.00 90.81 85 PRO A C 1
ATOM 715 O O . PRO A 1 85 ? -1.804 18.702 -7.470 1.00 90.81 85 PRO A O 1
ATOM 718 N N . PRO A 1 86 ? -0.676 16.789 -7.053 1.00 93.62 86 PRO A N 1
ATOM 719 C CA . PRO A 1 86 ? 0.578 17.457 -6.736 1.00 93.62 86 PRO A CA 1
ATOM 720 C C . PRO A 1 86 ? 1.235 18.056 -7.987 1.00 93.62 86 PRO A C 1
ATOM 722 O O . PRO A 1 86 ? 0.869 17.745 -9.121 1.00 93.62 86 PRO A O 1
ATOM 725 N N . SER A 1 87 ? 2.268 18.875 -7.779 1.00 94.00 87 SER A N 1
ATOM 726 C CA . SER A 1 87 ? 3.094 19.434 -8.853 1.00 94.00 87 SER A CA 1
ATOM 727 C C . SER A 1 87 ? 3.669 18.348 -9.778 1.00 94.00 87 SER A C 1
ATOM 729 O O . SER A 1 87 ? 4.123 17.286 -9.326 1.00 94.00 87 SER A O 1
ATOM 731 N N . ASN A 1 88 ? 3.691 18.662 -11.076 1.00 93.50 88 ASN A N 1
ATOM 732 C CA . ASN A 1 88 ? 4.299 17.863 -12.146 1.00 93.50 88 ASN A CA 1
ATOM 733 C C . ASN A 1 88 ? 5.747 18.278 -12.456 1.00 93.50 88 ASN A C 1
ATOM 735 O O . ASN A 1 88 ? 6.302 17.869 -13.474 1.00 93.50 88 ASN A O 1
ATOM 739 N N . GLU A 1 89 ? 6.365 19.095 -11.603 1.00 95.06 89 GLU A N 1
ATOM 740 C CA . GLU A 1 89 ? 7.788 19.403 -11.712 1.00 95.06 89 GLU A CA 1
ATOM 741 C C . GLU A 1 89 ? 8.630 18.121 -11.639 1.00 95.06 89 GLU A C 1
ATOM 743 O O . GLU A 1 89 ? 8.399 17.253 -10.791 1.00 95.06 89 GLU A O 1
ATOM 748 N N . LEU A 1 90 ? 9.613 18.011 -12.539 1.00 91.56 90 LEU A N 1
ATOM 749 C CA . LEU A 1 90 ? 10.367 16.781 -12.778 1.00 91.56 90 LEU A CA 1
ATOM 750 C C . LEU A 1 90 ? 10.993 16.206 -11.500 1.00 91.56 90 LEU A C 1
ATOM 752 O O . LEU A 1 90 ? 10.872 15.010 -11.243 1.00 91.56 90 LEU A O 1
ATOM 756 N N . GLU A 1 91 ? 11.622 17.047 -10.680 1.00 92.31 91 GLU A N 1
ATOM 757 C CA . GLU A 1 91 ? 12.304 16.611 -9.455 1.00 92.31 91 GLU A CA 1
ATOM 758 C C . GLU A 1 91 ? 11.330 16.081 -8.398 1.00 92.31 91 GLU A C 1
ATOM 760 O O . GLU A 1 91 ? 11.603 15.090 -7.717 1.00 92.31 91 GLU A O 1
ATOM 765 N N . VAL A 1 92 ? 10.142 16.677 -8.307 1.00 93.81 92 VAL A N 1
ATOM 766 C CA . VAL A 1 92 ? 9.104 16.231 -7.379 1.00 93.81 92 VAL A CA 1
ATOM 767 C C . VAL A 1 92 ? 8.473 14.917 -7.853 1.00 93.81 92 VAL A C 1
ATOM 769 O O . VAL A 1 92 ? 8.250 14.010 -7.048 1.00 93.81 92 VAL A O 1
ATOM 772 N N . VAL A 1 93 ? 8.224 14.773 -9.160 1.00 92.31 93 VAL A N 1
ATOM 773 C CA . VAL A 1 93 ? 7.740 13.516 -9.758 1.00 92.31 93 VAL A CA 1
ATOM 774 C C . VAL A 1 93 ? 8.729 12.384 -9.485 1.00 92.31 93 VAL A C 1
ATOM 776 O O . VAL A 1 93 ? 8.332 11.345 -8.955 1.00 92.31 93 VAL A O 1
ATOM 779 N N . LYS A 1 94 ? 10.017 12.610 -9.772 1.00 91.88 94 LYS A N 1
ATOM 780 C CA . LYS A 1 94 ? 11.103 11.662 -9.491 1.00 91.88 94 LYS A CA 1
ATOM 781 C C . LYS A 1 94 ? 11.149 11.275 -8.017 1.00 91.88 94 LYS A C 1
ATOM 783 O O . LYS A 1 94 ? 11.266 10.097 -7.695 1.00 91.88 94 LYS A O 1
ATOM 788 N N . ARG A 1 95 ? 11.002 12.244 -7.108 1.00 93.69 95 ARG A N 1
ATOM 789 C CA . ARG A 1 95 ? 10.971 11.982 -5.664 1.00 93.69 95 ARG A CA 1
ATOM 790 C C . ARG A 1 95 ? 9.805 11.078 -5.262 1.00 93.69 95 ARG A C 1
ATOM 792 O O . ARG A 1 95 ? 10.018 10.127 -4.517 1.00 93.69 95 ARG A O 1
ATOM 799 N N . ARG A 1 96 ? 8.593 11.328 -5.772 1.00 92.88 96 ARG A N 1
ATOM 800 C CA . ARG A 1 96 ? 7.425 10.466 -5.506 1.00 92.88 96 ARG A CA 1
ATOM 801 C C . ARG A 1 96 ? 7.616 9.053 -6.063 1.00 92.88 96 ARG A C 1
ATOM 803 O O . ARG A 1 96 ? 7.302 8.089 -5.376 1.00 92.88 96 ARG A O 1
ATOM 810 N N . GLN A 1 97 ? 8.157 8.929 -7.274 1.00 91.12 97 GLN A N 1
ATOM 811 C CA . GLN A 1 97 ? 8.446 7.632 -7.896 1.00 91.12 97 GLN A CA 1
ATOM 812 C C . GLN A 1 97 ? 9.545 6.857 -7.157 1.00 91.12 97 GLN A C 1
ATOM 814 O O . GLN A 1 97 ? 9.457 5.642 -7.040 1.00 91.12 97 GLN A O 1
ATOM 819 N N . ALA A 1 98 ? 10.558 7.545 -6.628 1.00 91.44 98 ALA A N 1
ATOM 820 C CA . ALA A 1 98 ? 11.613 6.922 -5.834 1.00 91.44 98 ALA A CA 1
ATOM 821 C C . ALA A 1 98 ? 11.122 6.453 -4.452 1.00 91.44 98 ALA A C 1
ATOM 823 O O . ALA A 1 98 ? 11.673 5.504 -3.898 1.00 91.44 98 ALA A O 1
ATOM 824 N N . ALA A 1 99 ? 10.101 7.113 -3.895 1.00 92.25 99 ALA A N 1
ATOM 825 C CA . ALA A 1 99 ? 9.566 6.812 -2.569 1.00 92.25 99 ALA A CA 1
ATOM 826 C C . ALA A 1 99 ? 8.705 5.537 -2.525 1.00 92.25 99 ALA A C 1
ATOM 828 O O . ALA A 1 99 ? 8.563 4.941 -1.459 1.00 92.25 99 ALA A O 1
ATOM 829 N N . VAL A 1 100 ? 8.137 5.108 -3.658 1.00 90.19 100 VAL A N 1
ATOM 830 C CA . VAL A 1 100 ? 7.267 3.926 -3.736 1.00 90.19 100 VAL A CA 1
ATOM 831 C C . VAL A 1 100 ? 7.859 2.920 -4.724 1.00 90.19 100 VAL A C 1
ATOM 833 O O . VAL A 1 100 ? 7.992 3.243 -5.904 1.00 90.19 100 VAL A O 1
ATOM 836 N N . PRO A 1 101 ? 8.211 1.695 -4.293 1.00 90.62 101 PRO A N 1
ATOM 837 C CA . PRO A 1 101 ? 8.740 0.693 -5.207 1.00 90.62 101 PRO A CA 1
ATOM 838 C C . PRO A 1 101 ? 7.696 0.321 -6.263 1.00 90.62 101 PRO A C 1
ATOM 840 O O . PRO A 1 101 ? 6.534 0.068 -5.948 1.00 90.62 101 PRO A O 1
ATOM 843 N N . MET A 1 102 ? 8.122 0.243 -7.523 1.00 90.94 102 MET A N 1
ATOM 844 C CA . MET A 1 102 ? 7.263 -0.228 -8.604 1.00 90.94 102 MET A CA 1
ATOM 845 C C . MET A 1 102 ? 7.221 -1.756 -8.588 1.00 90.94 102 MET A C 1
ATOM 847 O O . MET A 1 102 ? 8.252 -2.414 -8.741 1.00 90.94 102 MET A O 1
ATOM 851 N N . LEU A 1 103 ? 6.024 -2.311 -8.412 1.00 94.12 103 LEU A N 1
ATOM 852 C CA . LEU A 1 103 ? 5.757 -3.741 -8.528 1.00 94.12 103 LEU A CA 1
ATOM 853 C C . LEU A 1 103 ? 4.988 -4.009 -9.823 1.00 94.12 103 LEU A C 1
ATOM 855 O O . LEU A 1 103 ? 4.056 -3.280 -10.157 1.00 94.12 103 LEU A O 1
ATOM 859 N N . ILE A 1 104 ? 5.373 -5.059 -10.540 1.00 95.31 104 ILE A N 1
ATOM 860 C CA . ILE A 1 104 ? 4.734 -5.490 -11.784 1.00 95.31 104 ILE A CA 1
ATOM 861 C C . ILE A 1 104 ? 4.497 -7.000 -11.761 1.00 95.31 104 ILE A C 1
ATOM 863 O O . ILE A 1 104 ? 5.316 -7.760 -11.236 1.00 95.31 104 ILE A O 1
ATOM 867 N N . GLN A 1 105 ? 3.366 -7.440 -12.307 1.00 96.75 105 GLN A N 1
ATOM 868 C CA . GLN A 1 105 ? 3.022 -8.854 -12.391 1.00 96.75 105 GLN A CA 1
ATOM 869 C C . GLN A 1 105 ? 3.494 -9.434 -13.727 1.00 96.75 105 GLN A C 1
ATOM 871 O O . GLN A 1 105 ? 3.267 -8.857 -14.783 1.00 96.75 105 GLN A O 1
ATOM 876 N N . CYS A 1 106 ? 4.147 -10.593 -13.683 1.00 97.50 106 CYS A N 1
ATOM 877 C CA . CYS A 1 106 ? 4.548 -11.317 -14.886 1.00 97.50 106 CYS A CA 1
ATOM 878 C C . CYS A 1 106 ? 3.343 -11.986 -15.561 1.00 97.50 106 CYS A C 1
ATOM 880 O O . CYS A 1 106 ? 2.746 -12.886 -14.973 1.00 97.50 106 CYS A O 1
ATOM 882 N N . ASP A 1 107 ? 3.083 -11.659 -16.827 1.00 97.69 107 ASP A N 1
ATOM 883 C CA . ASP A 1 107 ? 1.999 -12.235 -17.643 1.00 97.69 107 ASP A CA 1
ATOM 884 C C . ASP A 1 107 ? 2.097 -13.771 -17.785 1.00 97.69 107 ASP A C 1
ATOM 886 O O . ASP A 1 107 ? 1.105 -14.488 -17.860 1.00 97.69 107 ASP A O 1
ATOM 890 N N . LYS A 1 108 ? 3.315 -14.329 -17.737 1.00 97.19 108 LYS A N 1
ATOM 891 C CA . LYS A 1 108 ? 3.530 -15.777 -17.902 1.00 97.19 108 LYS A CA 1
ATOM 892 C C . LYS A 1 108 ? 3.305 -16.593 -16.628 1.00 97.19 108 LYS A C 1
ATOM 894 O O . LYS A 1 108 ? 2.753 -17.687 -16.689 1.00 97.19 108 LYS A O 1
ATOM 899 N N . CYS A 1 109 ? 3.850 -16.147 -15.496 1.00 97.38 109 CYS A N 1
ATOM 900 C CA . CYS A 1 109 ? 3.874 -16.948 -14.262 1.00 97.38 109 CYS A CA 1
ATOM 901 C C . CYS A 1 109 ? 3.113 -16.325 -13.095 1.00 97.38 109 CYS A C 1
ATOM 903 O O . CYS A 1 109 ? 3.119 -16.908 -12.013 1.00 97.38 109 CYS A O 1
ATOM 905 N N . LEU A 1 110 ? 2.502 -15.157 -13.311 1.00 97.19 110 LEU A N 1
ATOM 906 C CA . LEU A 1 110 ? 1.687 -14.400 -12.360 1.00 97.19 110 LEU A CA 1
ATOM 907 C C . LEU A 1 110 ? 2.414 -13.944 -11.090 1.00 97.19 110 LEU A C 1
ATOM 909 O O . LEU A 1 110 ? 1.779 -13.384 -10.198 1.00 97.19 110 LEU A O 1
ATOM 913 N N . LYS A 1 111 ? 3.738 -14.135 -11.026 1.00 97.38 111 LYS A N 1
ATOM 914 C CA . LYS A 1 111 ? 4.561 -13.665 -9.914 1.00 97.38 111 LYS A CA 1
ATOM 915 C C . LYS A 1 111 ? 4.751 -12.157 -9.967 1.00 97.38 111 LYS A C 1
ATOM 917 O O . LYS A 1 111 ? 4.982 -11.603 -11.048 1.00 97.38 111 LYS A O 1
ATOM 922 N N . TRP A 1 112 ? 4.750 -11.529 -8.802 1.00 97.12 112 TRP A N 1
ATOM 923 C CA . TRP A 1 112 ? 5.095 -10.124 -8.630 1.00 97.12 112 TRP A CA 1
ATOM 924 C C . TRP A 1 112 ? 6.607 -9.922 -8.604 1.00 97.12 112 TRP A C 1
ATOM 926 O O . TRP A 1 112 ? 7.361 -10.690 -8.000 1.00 97.12 112 TRP A O 1
ATOM 936 N N . ARG A 1 113 ? 7.065 -8.879 -9.297 1.00 96.00 113 ARG A N 1
ATOM 937 C CA . ARG A 1 113 ? 8.472 -8.489 -9.392 1.00 96.00 113 ARG A CA 1
ATOM 938 C C . ARG A 1 113 ? 8.617 -7.012 -9.079 1.00 96.00 113 ARG A C 1
ATOM 940 O O . ARG A 1 113 ? 7.822 -6.194 -9.530 1.00 96.00 113 ARG A O 1
ATOM 947 N N . ARG A 1 114 ? 9.667 -6.680 -8.334 1.00 93.38 114 ARG A N 1
ATOM 948 C CA . ARG A 1 114 ? 10.085 -5.301 -8.111 1.00 93.38 114 ARG A CA 1
ATOM 949 C C . ARG A 1 114 ? 10.918 -4.826 -9.292 1.00 93.38 114 ARG A C 1
ATOM 951 O O . ARG A 1 114 ? 11.864 -5.508 -9.682 1.00 93.38 114 ARG A O 1
ATOM 958 N N . LEU A 1 115 ? 10.587 -3.653 -9.818 1.00 91.00 115 LEU A N 1
ATOM 959 C CA . LEU A 1 115 ? 11.417 -2.949 -10.786 1.00 91.00 115 LEU A CA 1
ATOM 960 C C . LEU A 1 115 ? 12.314 -1.945 -10.050 1.00 91.00 115 LEU A C 1
ATOM 962 O O . LEU A 1 115 ? 11.828 -1.207 -9.185 1.00 91.00 115 LEU A O 1
ATOM 966 N N . PRO A 1 116 ? 13.623 -1.901 -10.351 1.00 86.25 116 PRO A N 1
ATOM 967 C CA . PRO A 1 116 ? 14.499 -0.899 -9.769 1.00 86.25 116 PRO A CA 1
ATOM 968 C C . PRO A 1 116 ? 14.115 0.490 -10.284 1.00 86.25 116 PRO A C 1
ATOM 970 O O . PRO A 1 116 ? 13.940 0.702 -11.487 1.00 86.25 116 PRO A O 1
ATOM 973 N N . TYR A 1 117 ? 14.013 1.452 -9.367 1.00 87.12 117 TYR A N 1
ATOM 974 C CA . TYR A 1 117 ? 13.816 2.843 -9.750 1.00 87.12 117 TYR A CA 1
ATOM 975 C C . TYR A 1 117 ? 15.050 3.347 -10.502 1.00 87.12 117 TYR A C 1
ATOM 977 O O . TYR A 1 117 ? 16.179 3.250 -10.021 1.00 87.12 117 TYR A O 1
ATOM 985 N N . THR A 1 118 ? 14.820 3.897 -11.686 1.00 83.56 118 THR A N 1
ATOM 986 C CA . THR A 1 118 ? 15.853 4.449 -12.559 1.00 83.56 118 THR A CA 1
ATOM 987 C C . THR A 1 118 ? 15.399 5.837 -12.991 1.00 83.56 118 THR A C 1
ATOM 989 O O . THR A 1 118 ? 14.449 5.988 -13.751 1.00 83.56 118 THR A O 1
ATOM 992 N N . SER A 1 119 ? 16.069 6.874 -12.480 1.00 78.25 119 SER A N 1
ATOM 993 C CA . SER A 1 119 ? 15.630 8.278 -12.590 1.00 78.25 119 SER A CA 1
ATOM 994 C C . SER A 1 119 ? 15.478 8.804 -14.020 1.00 78.25 119 SER A C 1
ATOM 996 O O . SER A 1 119 ? 14.784 9.797 -14.229 1.00 78.25 119 SER A O 1
ATOM 998 N N . ASN A 1 120 ? 16.121 8.146 -14.986 1.00 79.19 120 ASN A N 1
ATOM 999 C CA . ASN A 1 120 ? 16.109 8.508 -16.401 1.00 79.19 120 ASN A CA 1
ATOM 1000 C C . ASN A 1 120 ? 15.487 7.418 -17.290 1.00 79.19 120 ASN A C 1
ATOM 1002 O O . ASN A 1 120 ? 15.603 7.502 -18.512 1.00 79.19 120 ASN A O 1
ATOM 1006 N N . ALA A 1 121 ? 14.872 6.378 -16.718 1.00 79.19 121 ALA A N 1
ATOM 1007 C CA . ALA A 1 121 ? 14.188 5.389 -17.538 1.00 79.19 121 ALA A CA 1
ATOM 1008 C C . ALA A 1 121 ? 12.898 5.968 -18.112 1.00 79.19 121 ALA A C 1
ATOM 1010 O O . ALA A 1 121 ? 12.135 6.656 -17.429 1.00 79.19 121 ALA A O 1
ATOM 1011 N N . ALA A 1 122 ? 12.648 5.655 -19.382 1.00 81.38 122 ALA A N 1
ATOM 1012 C CA . ALA A 1 122 ? 11.355 5.919 -19.980 1.00 81.38 122 ALA A CA 1
ATOM 1013 C C . ALA A 1 122 ? 10.279 5.119 -19.221 1.00 81.38 122 ALA A C 1
ATOM 1015 O O . ALA A 1 122 ? 10.493 3.934 -18.942 1.00 81.38 122 ALA A O 1
ATOM 1016 N N . PRO A 1 123 ? 9.125 5.729 -18.898 1.00 83.06 123 PRO A N 1
ATOM 1017 C CA . PRO A 1 123 ? 7.996 4.992 -18.356 1.00 83.06 123 PRO A CA 1
ATOM 1018 C C . PRO A 1 123 ? 7.601 3.853 -19.297 1.00 83.06 123 PRO A C 1
ATOM 1020 O O . PRO A 1 123 ? 7.583 4.027 -20.518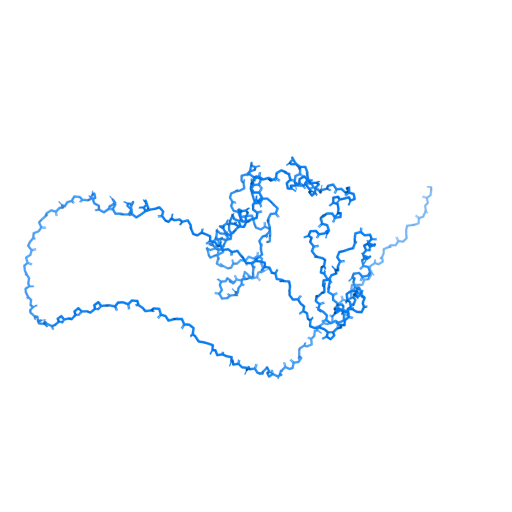 1.00 83.06 123 PRO A O 1
ATOM 1023 N N . LEU A 1 124 ? 7.249 2.701 -18.729 1.00 88.31 124 LEU A N 1
ATOM 1024 C CA . LEU A 1 124 ? 6.666 1.616 -19.509 1.00 88.31 124 LEU A CA 1
ATOM 1025 C C . LEU A 1 124 ? 5.342 2.093 -20.114 1.00 88.31 124 LEU A C 1
ATOM 1027 O O . LEU A 1 124 ? 4.494 2.663 -19.427 1.00 88.31 124 LEU A O 1
ATOM 1031 N N . THR A 1 125 ? 5.168 1.854 -21.409 1.00 92.31 125 THR A N 1
ATOM 1032 C CA . THR A 1 125 ? 3.884 2.067 -22.081 1.00 92.31 125 THR A CA 1
ATOM 1033 C C . THR A 1 125 ? 2.841 1.084 -21.553 1.00 92.31 125 THR A C 1
ATOM 1035 O O . THR A 1 125 ? 3.181 0.014 -21.049 1.00 92.31 125 THR A O 1
ATOM 1038 N N . GLN A 1 126 ? 1.558 1.403 -21.728 1.00 92.00 126 GLN A N 1
ATOM 1039 C CA . GLN A 1 126 ? 0.469 0.515 -21.310 1.00 92.00 126 GLN A CA 1
ATOM 1040 C C . GLN A 1 126 ? 0.597 -0.895 -21.914 1.00 92.00 126 GLN A C 1
ATOM 1042 O O . GLN A 1 126 ? 0.469 -1.884 -21.202 1.00 92.00 126 GLN A O 1
ATOM 1047 N N . ALA A 1 127 ? 0.949 -0.993 -23.199 1.00 92.44 127 ALA A N 1
ATOM 1048 C CA . ALA A 1 127 ? 1.161 -2.279 -23.862 1.00 92.44 127 ALA A CA 1
ATOM 1049 C C . ALA A 1 127 ? 2.348 -3.063 -23.270 1.00 92.44 127 ALA A C 1
ATOM 1051 O O . ALA A 1 127 ? 2.292 -4.286 -23.164 1.00 92.44 127 ALA A O 1
ATOM 1052 N N . GLN A 1 128 ? 3.416 -2.370 -22.857 1.00 92.69 128 GLN A N 1
ATOM 1053 C CA . GLN A 1 128 ? 4.539 -3.008 -22.165 1.00 92.69 128 GLN A CA 1
ATOM 1054 C C . GLN A 1 128 ? 4.147 -3.479 -20.767 1.00 92.69 128 GLN A C 1
ATOM 1056 O O . GLN A 1 128 ? 4.597 -4.544 -20.371 1.00 92.69 128 GLN A O 1
ATOM 1061 N N . LEU A 1 129 ? 3.320 -2.721 -20.039 1.00 92.94 129 LEU A N 1
ATOM 1062 C CA . LEU A 1 129 ? 2.813 -3.126 -18.725 1.00 92.94 129 LEU A CA 1
ATOM 1063 C C . LEU A 1 129 ? 1.946 -4.388 -18.820 1.00 92.94 129 LEU A C 1
ATOM 1065 O O . LEU A 1 129 ? 2.101 -5.292 -18.006 1.00 92.94 129 LEU A O 1
ATOM 1069 N N . GLU A 1 130 ? 1.069 -4.464 -19.822 1.00 91.69 130 GLU A N 1
ATOM 1070 C CA . GLU A 1 130 ? 0.151 -5.594 -20.022 1.00 91.69 130 GLU A CA 1
ATOM 1071 C C . GLU A 1 130 ? 0.859 -6.879 -20.466 1.00 91.69 130 GLU A C 1
ATOM 1073 O O . GLU A 1 130 ? 0.442 -7.970 -20.092 1.00 91.69 130 GLU A O 1
ATOM 1078 N N . ALA A 1 131 ? 1.935 -6.762 -21.247 1.00 96.06 131 ALA A N 1
ATOM 1079 C CA . ALA A 1 131 ? 2.670 -7.907 -21.785 1.00 96.06 131 ALA A CA 1
ATOM 1080 C C . ALA A 1 131 ? 3.975 -8.218 -21.029 1.00 96.06 131 ALA A C 1
ATOM 1082 O O . ALA A 1 131 ? 4.769 -9.036 -21.504 1.00 96.06 131 ALA A O 1
ATOM 1083 N N . TRP A 1 132 ? 4.222 -7.566 -19.888 1.00 97.31 132 TRP A N 1
ATOM 1084 C CA . TRP A 1 132 ? 5.494 -7.663 -19.177 1.00 97.31 132 TRP A CA 1
ATOM 1085 C C . TRP A 1 132 ? 5.754 -9.077 -18.647 1.00 97.31 132 TRP A C 1
ATOM 1087 O O . TRP A 1 132 ? 4.898 -9.715 -18.025 1.00 97.31 132 TRP A O 1
ATOM 1097 N N . ARG A 1 133 ? 6.976 -9.577 -18.843 1.00 97.88 133 ARG A N 1
ATOM 1098 C CA . ARG A 1 133 ? 7.415 -10.896 -18.373 1.00 97.88 133 ARG A CA 1
ATOM 1099 C C . ARG A 1 133 ? 8.682 -10.784 -17.547 1.00 97.88 133 ARG A C 1
ATOM 1101 O O . ARG A 1 133 ? 9.459 -9.851 -17.690 1.00 97.88 133 ARG A O 1
ATOM 1108 N N . CYS A 1 134 ? 8.957 -11.807 -16.731 1.00 97.75 134 CYS A N 1
ATOM 1109 C CA . CYS A 1 134 ? 10.192 -11.837 -15.939 1.00 97.75 134 CYS A CA 1
ATOM 1110 C C . CYS A 1 134 ? 11.445 -11.651 -16.807 1.00 97.75 134 CYS A C 1
ATOM 1112 O O . CYS A 1 134 ? 12.362 -10.988 -16.356 1.00 97.75 134 CYS A O 1
ATOM 1114 N N . SER A 1 135 ? 11.470 -12.161 -18.044 1.00 96.62 135 SER A N 1
ATOM 1115 C CA . SER A 1 135 ? 12.602 -11.974 -18.968 1.00 96.62 135 SER A CA 1
ATOM 1116 C C . SER A 1 135 ? 12.917 -10.510 -19.277 1.00 96.62 135 SER A C 1
ATOM 1118 O O . SER A 1 135 ? 14.047 -10.206 -19.640 1.00 96.62 135 SER A O 1
ATOM 1120 N N . ASP A 1 136 ? 11.936 -9.622 -19.118 1.00 94.69 136 ASP A N 1
ATOM 1121 C CA . ASP A 1 136 ? 12.058 -8.185 -19.360 1.00 94.69 136 ASP A CA 1
ATOM 1122 C C . ASP A 1 136 ? 12.565 -7.442 -18.110 1.00 94.69 136 ASP A C 1
ATOM 1124 O O . ASP A 1 136 ? 12.761 -6.226 -18.132 1.00 94.69 136 ASP A O 1
ATOM 1128 N N . ASN A 1 137 ? 12.766 -8.153 -16.993 1.00 94.44 137 ASN A N 1
ATOM 1129 C CA . ASN A 1 137 ? 13.311 -7.576 -15.776 1.00 94.44 137 ASN A CA 1
ATOM 1130 C C . ASN A 1 137 ? 14.804 -7.288 -15.941 1.00 94.44 137 ASN A C 1
ATOM 1132 O O . ASN A 1 137 ? 15.603 -8.186 -16.205 1.00 94.44 137 ASN A O 1
ATOM 1136 N N . VAL A 1 138 ? 15.181 -6.034 -15.707 1.00 92.06 138 VAL A N 1
ATOM 1137 C CA . VAL A 1 138 ? 16.582 -5.597 -15.692 1.00 92.06 138 VAL A CA 1
ATOM 1138 C C . VAL A 1 138 ? 17.364 -6.185 -14.512 1.00 92.06 138 VAL A C 1
ATOM 1140 O O . VAL A 1 138 ? 18.586 -6.291 -14.579 1.00 92.06 138 VAL A O 1
ATOM 1143 N N . ASP A 1 139 ? 16.678 -6.588 -13.437 1.00 91.25 139 ASP A N 1
ATOM 1144 C CA . ASP A 1 139 ? 17.295 -7.315 -12.332 1.00 91.25 139 ASP A CA 1
ATOM 1145 C C . ASP A 1 139 ? 17.535 -8.779 -12.720 1.00 91.25 139 ASP A C 1
ATOM 1147 O O . ASP A 1 139 ? 16.623 -9.612 -12.707 1.00 91.25 139 ASP A O 1
ATOM 1151 N N . VAL A 1 140 ? 18.797 -9.093 -13.016 1.00 92.06 140 VAL A N 1
ATOM 1152 C CA . VAL A 1 140 ? 19.267 -10.425 -13.422 1.00 92.06 140 VAL A CA 1
ATOM 1153 C C . VAL A 1 140 ? 18.980 -11.521 -12.396 1.00 92.06 140 VAL A C 1
ATOM 1155 O O . VAL A 1 140 ? 18.864 -12.683 -12.770 1.00 92.06 140 VAL A O 1
ATOM 1158 N N . MET A 1 141 ? 18.815 -11.182 -11.115 1.00 92.06 141 MET A N 1
ATOM 1159 C CA . MET A 1 141 ? 18.479 -12.171 -10.087 1.00 92.06 141 MET A CA 1
ATOM 1160 C C . MET A 1 141 ? 17.001 -12.573 -10.147 1.00 92.06 141 MET A C 1
ATOM 1162 O O . MET A 1 141 ? 16.625 -13.665 -9.717 1.00 92.06 141 MET A O 1
ATOM 1166 N N . ASN A 1 142 ? 16.157 -11.708 -10.713 1.00 93.06 142 ASN A N 1
ATOM 1167 C CA . ASN A 1 142 ? 14.703 -11.837 -10.746 1.00 93.06 142 ASN A CA 1
ATOM 1168 C C . ASN A 1 142 ? 14.131 -11.835 -12.174 1.00 93.06 142 ASN A C 1
ATOM 1170 O O . ASN A 1 142 ? 12.929 -11.603 -12.354 1.00 93.06 142 ASN A O 1
ATOM 1174 N N . ASN A 1 143 ? 14.965 -12.121 -13.182 1.00 95.94 143 ASN A N 1
ATOM 1175 C CA . ASN A 1 143 ? 14.570 -12.116 -14.591 1.00 95.94 143 ASN A CA 1
ATOM 1176 C C . ASN A 1 143 ? 14.072 -13.472 -15.131 1.00 95.94 143 ASN A C 1
ATOM 1178 O O . ASN A 1 143 ? 13.763 -13.620 -16.313 1.00 95.94 143 ASN A O 1
ATOM 1182 N N . SER A 1 144 ? 13.940 -14.478 -14.265 1.00 97.38 144 SER A N 1
ATOM 1183 C CA . SER A 1 144 ? 13.397 -15.786 -14.628 1.00 97.38 144 SER A CA 1
ATOM 1184 C C . SER A 1 144 ? 12.075 -16.074 -13.920 1.00 97.38 144 SER A C 1
ATOM 1186 O O . SER A 1 144 ? 11.853 -15.727 -12.757 1.00 97.38 144 SER A O 1
ATOM 1188 N N . CYS A 1 145 ? 11.181 -16.783 -14.613 1.00 98.19 145 CYS A N 1
ATOM 1189 C CA . CYS A 1 145 ? 9.949 -17.307 -14.016 1.00 98.19 145 CYS A CA 1
ATOM 1190 C C . CYS A 1 145 ? 10.218 -18.411 -12.977 1.00 98.19 145 CYS A C 1
ATOM 1192 O O . CYS A 1 145 ? 9.340 -18.684 -12.153 1.00 98.19 145 CYS A O 1
ATOM 1194 N N . SER A 1 146 ? 11.395 -19.049 -13.024 1.00 97.19 146 SER A N 1
ATOM 1195 C CA . SER A 1 146 ? 11.809 -20.071 -12.056 1.00 97.19 146 SER A CA 1
ATOM 1196 C C . SER A 1 146 ? 12.230 -19.482 -10.710 1.00 97.19 146 SER A C 1
ATOM 1198 O O . SER A 1 146 ? 12.132 -20.175 -9.702 1.00 97.19 146 SER A O 1
ATOM 1200 N N . THR A 1 147 ? 12.653 -18.214 -10.668 1.00 97.12 147 THR A N 1
ATOM 1201 C CA . THR A 1 147 ? 12.995 -17.530 -9.415 1.00 97.12 147 THR A CA 1
ATOM 1202 C C . THR A 1 147 ? 11.750 -17.418 -8.533 1.00 97.12 147 THR A C 1
ATOM 1204 O O . THR A 1 147 ? 10.669 -17.064 -9.019 1.00 97.12 147 THR A O 1
ATOM 1207 N N . SER A 1 148 ? 11.877 -17.700 -7.236 1.00 96.50 148 SER A N 1
ATOM 1208 C CA . SER A 1 148 ? 10.786 -17.526 -6.271 1.00 96.50 148 SER A CA 1
ATOM 1209 C C . SER A 1 148 ? 10.309 -16.073 -6.227 1.00 96.50 148 SER A C 1
ATOM 1211 O O . SER A 1 148 ? 11.071 -15.146 -6.507 1.00 96.50 148 SER A O 1
ATOM 1213 N N . GLU A 1 149 ? 9.032 -15.862 -5.918 1.00 96.56 149 GLU A N 1
ATOM 1214 C CA . GLU A 1 149 ? 8.524 -14.520 -5.626 1.00 96.56 149 GLU A CA 1
ATOM 1215 C C . GLU A 1 149 ? 9.115 -14.024 -4.302 1.00 96.56 149 GLU A C 1
ATOM 1217 O O . GLU A 1 149 ? 9.303 -14.812 -3.373 1.00 96.56 149 GLU A O 1
ATOM 1222 N N . LYS A 1 150 ? 9.435 -12.730 -4.232 1.00 92.62 150 LYS A N 1
ATOM 1223 C CA . LYS A 1 150 ? 9.932 -12.087 -3.018 1.00 92.62 150 LYS A CA 1
ATOM 1224 C C . LYS A 1 150 ? 8.836 -11.185 -2.467 1.00 92.62 150 LYS A C 1
ATOM 1226 O O . LYS A 1 150 ? 8.408 -10.263 -3.153 1.00 92.62 150 LYS A O 1
ATOM 1231 N N . LEU A 1 151 ? 8.425 -11.446 -1.231 1.00 90.38 151 LEU A N 1
ATOM 1232 C CA . LEU A 1 151 ? 7.508 -10.582 -0.496 1.00 90.38 151 LEU A CA 1
ATOM 1233 C C . LEU A 1 151 ? 8.259 -9.340 -0.001 1.00 90.38 151 LEU A C 1
ATOM 1235 O O . LEU A 1 151 ? 9.391 -9.442 0.483 1.00 90.38 151 LEU A O 1
ATOM 1239 N N . GLU A 1 152 ? 7.636 -8.170 -0.133 1.00 89.69 152 GLU A N 1
ATOM 1240 C CA . GLU A 1 152 ? 8.155 -6.945 0.473 1.00 89.69 152 GLU A CA 1
ATOM 1241 C C . GLU A 1 152 ? 8.019 -7.038 1.998 1.00 89.69 152 GLU A C 1
ATOM 1243 O O . GLU A 1 152 ? 6.979 -7.432 2.524 1.00 89.69 152 GLU A O 1
ATOM 1248 N N . SER A 1 153 ? 9.087 -6.683 2.710 1.00 90.75 153 SER A N 1
ATOM 1249 C CA . SER A 1 153 ? 9.078 -6.640 4.171 1.00 90.75 153 SER A CA 1
ATOM 1250 C C . SER A 1 153 ? 8.459 -5.322 4.616 1.00 90.75 153 SER A C 1
ATOM 1252 O O . SER A 1 153 ? 9.052 -4.264 4.404 1.00 90.75 153 SER A O 1
ATOM 1254 N N . ILE A 1 154 ? 7.288 -5.378 5.242 1.00 92.00 154 ILE A N 1
ATOM 1255 C CA . ILE A 1 154 ? 6.656 -4.209 5.858 1.00 92.00 154 ILE A CA 1
ATOM 1256 C C . ILE A 1 154 ? 7.185 -4.106 7.295 1.00 92.00 154 ILE A C 1
ATOM 1258 O O . ILE A 1 154 ? 7.069 -5.086 8.029 1.00 92.00 154 ILE A O 1
ATOM 1262 N N . PRO A 1 155 ? 7.794 -2.978 7.705 1.00 94.00 155 PRO A N 1
ATOM 1263 C CA . PRO A 1 155 ? 8.228 -2.795 9.085 1.00 94.00 155 PRO A CA 1
ATOM 1264 C C . PRO A 1 155 ? 7.055 -2.925 10.056 1.00 94.00 155 PRO A C 1
ATOM 1266 O O . PRO A 1 155 ? 5.989 -2.349 9.831 1.00 94.00 155 PRO A O 1
ATOM 1269 N N . GLU A 1 156 ? 7.264 -3.662 11.140 1.00 94.38 156 GLU A N 1
ATOM 1270 C CA . GLU A 1 156 ? 6.266 -3.835 12.190 1.00 94.38 156 GLU A CA 1
ATOM 1271 C C . GLU A 1 156 ? 6.340 -2.673 13.189 1.00 94.38 156 GLU A C 1
ATOM 1273 O O . GLU A 1 156 ? 7.423 -2.227 13.570 1.00 94.38 156 GLU A O 1
ATOM 1278 N N . GLY A 1 157 ? 5.173 -2.172 13.592 1.00 93.75 157 GLY A N 1
ATOM 1279 C CA . GLY A 1 157 ? 5.023 -1.166 14.640 1.00 93.75 157 GLY A CA 1
ATOM 1280 C C . GLY A 1 157 ? 4.209 -1.720 15.804 1.00 93.75 157 GLY A C 1
ATOM 1281 O O . GLY A 1 157 ? 3.433 -2.662 15.639 1.00 93.75 157 GLY A O 1
ATOM 1282 N N . GLU A 1 158 ? 4.352 -1.114 16.980 1.00 93.38 158 GLU A N 1
ATOM 1283 C CA . GLU A 1 158 ? 3.677 -1.559 18.200 1.00 93.38 158 GLU A CA 1
ATOM 1284 C C . GLU A 1 158 ? 2.672 -0.515 18.690 1.00 93.38 158 GLU A C 1
ATOM 1286 O O . GLU A 1 158 ? 2.986 0.668 18.836 1.00 93.38 158 GLU A O 1
ATOM 1291 N N . LEU A 1 159 ? 1.452 -0.961 19.004 1.00 93.88 159 LEU A N 1
ATOM 1292 C CA . LEU A 1 159 ? 0.455 -0.097 19.626 1.00 93.88 159 LEU A CA 1
ATOM 1293 C C . LEU A 1 159 ? 0.799 0.125 21.099 1.00 93.88 159 LEU A C 1
ATOM 1295 O O . LEU A 1 159 ? 0.640 -0.769 21.932 1.00 93.88 159 LEU A O 1
ATOM 1299 N N . LYS A 1 160 ? 1.217 1.345 21.435 1.00 90.31 160 LYS A N 1
ATOM 1300 C CA . LYS A 1 160 ? 1.475 1.733 22.822 1.00 90.31 160 LYS A CA 1
ATOM 1301 C C . LYS A 1 160 ? 0.139 1.881 23.543 1.00 90.31 160 LYS A C 1
ATOM 1303 O O . LYS A 1 160 ? -0.642 2.790 23.255 1.00 90.31 160 LYS A O 1
ATOM 1308 N N . GLN A 1 161 ? -0.134 0.991 24.495 1.00 79.94 161 GLN A N 1
ATOM 1309 C CA . GLN A 1 161 ? -1.313 1.131 25.344 1.00 79.94 161 GLN A CA 1
ATOM 1310 C C . GLN A 1 161 ? -1.191 2.422 26.159 1.00 79.94 161 GLN A C 1
ATOM 1312 O O . GLN A 1 161 ? -0.162 2.684 26.786 1.00 79.94 161 GLN A O 1
ATOM 1317 N N . LYS A 1 162 ? -2.242 3.248 26.158 1.00 67.12 162 LYS A N 1
ATOM 1318 C CA . LYS A 1 162 ? -2.304 4.371 27.097 1.00 67.12 162 LYS A CA 1
ATOM 1319 C C . LYS A 1 162 ? -2.325 3.792 28.513 1.00 67.12 162 LYS A C 1
ATOM 1321 O O . LYS A 1 162 ? -3.101 2.866 28.743 1.00 67.12 162 LYS A O 1
ATOM 1326 N N . PRO A 1 163 ? -1.546 4.335 29.464 1.00 49.12 163 PRO A N 1
ATOM 1327 C CA . PRO A 1 163 ? -1.699 3.944 30.855 1.00 49.12 163 PRO A CA 1
ATOM 1328 C C . PRO A 1 163 ? -3.152 4.205 31.258 1.00 49.12 163 PRO A C 1
ATOM 1330 O O . PRO A 1 163 ? -3.662 5.316 31.072 1.00 49.12 163 PRO A O 1
ATOM 1333 N N . GLU A 1 164 ? -3.840 3.173 31.749 1.00 41.91 164 GLU A N 1
ATOM 1334 C CA . GLU A 1 164 ? -5.180 3.322 32.301 1.00 41.91 164 GLU A CA 1
ATOM 1335 C C . GLU A 1 164 ? -5.118 4.369 33.413 1.00 41.91 164 GLU A C 1
ATOM 1337 O O . GLU A 1 164 ? -4.564 4.143 34.488 1.00 41.91 164 GLU A O 1
ATOM 1342 N N . THR A 1 165 ? -5.683 5.550 33.169 1.00 42.12 165 THR A N 1
ATOM 1343 C CA . THR A 1 165 ? -5.941 6.472 34.269 1.00 42.12 165 THR A CA 1
ATOM 1344 C C . THR A 1 165 ? -7.051 5.848 35.105 1.00 42.12 165 THR A C 1
ATOM 1346 O O . THR A 1 165 ? -8.177 5.659 34.645 1.00 42.12 165 THR A O 1
ATOM 1349 N N . THR A 1 166 ? -6.720 5.522 36.351 1.00 43.00 166 THR A N 1
ATOM 1350 C CA . THR A 1 166 ? -7.534 4.876 37.397 1.00 43.00 166 THR A CA 1
ATOM 1351 C C . THR A 1 166 ? -8.811 5.656 37.781 1.00 43.00 166 THR A C 1
ATOM 1353 O O . THR A 1 166 ? -9.394 5.443 38.838 1.00 43.00 166 THR A O 1
ATOM 1356 N N . ASN A 1 167 ? -9.295 6.576 36.943 1.00 46.75 167 ASN A N 1
ATOM 1357 C CA . ASN A 1 167 ? -10.445 7.431 37.231 1.00 46.75 167 ASN A CA 1
ATOM 1358 C C . ASN A 1 167 ? -11.800 6.835 36.818 1.00 46.75 167 ASN A C 1
ATOM 1360 O O . ASN A 1 167 ? -12.831 7.320 37.280 1.00 46.75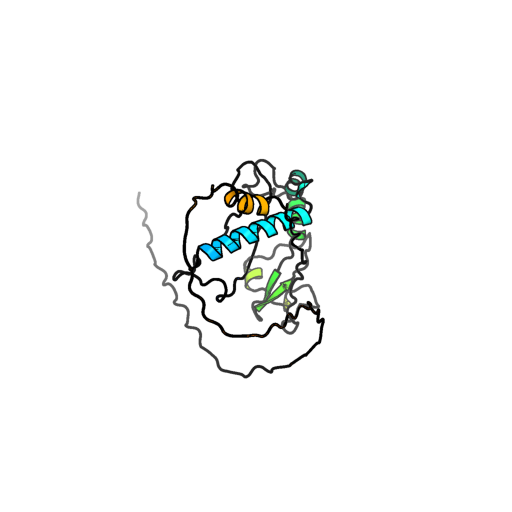 167 ASN A O 1
ATOM 1364 N N . ASN A 1 168 ? -11.836 5.767 36.011 1.00 46.88 168 ASN A N 1
ATOM 1365 C CA . ASN A 1 168 ? -13.108 5.162 35.589 1.00 46.88 168 ASN A CA 1
ATOM 1366 C C . ASN A 1 168 ? -13.650 4.080 36.541 1.00 46.88 168 ASN A C 1
ATOM 1368 O O . ASN A 1 168 ? -14.860 3.855 36.548 1.00 46.88 168 ASN A O 1
ATOM 1372 N N . GLN A 1 169 ? -12.826 3.469 37.402 1.00 46.59 169 GLN A N 1
ATOM 1373 C CA . GLN A 1 169 ? -13.319 2.503 38.401 1.00 46.59 169 GLN A CA 1
ATOM 1374 C C . GLN A 1 169 ? -14.076 3.193 39.554 1.00 46.59 169 GLN A C 1
ATOM 1376 O O . GLN A 1 169 ? -15.096 2.689 40.029 1.00 46.59 169 GLN A O 1
ATOM 1381 N N . ASN A 1 170 ? -13.680 4.414 39.928 1.00 44.69 170 ASN A N 1
ATOM 1382 C CA . ASN A 1 170 ? -14.302 5.149 41.038 1.00 44.69 170 ASN A CA 1
ATOM 1383 C C . ASN A 1 170 ? -15.715 5.674 40.729 1.00 44.69 170 ASN A C 1
ATOM 1385 O O . ASN A 1 170 ? -16.482 5.964 41.650 1.00 44.69 170 ASN A O 1
ATOM 1389 N N . ARG A 1 171 ? -16.113 5.757 39.450 1.00 49.44 171 ARG A N 1
ATOM 1390 C CA . ARG A 1 171 ? -17.469 6.188 39.058 1.00 49.44 171 ARG A CA 1
ATOM 1391 C C . ARG A 1 171 ? -18.512 5.066 39.153 1.00 49.44 171 ARG A C 1
ATOM 1393 O O . ARG A 1 171 ? -19.703 5.357 39.254 1.00 49.44 171 ARG A O 1
ATOM 1400 N N . ALA A 1 172 ? -18.081 3.803 39.152 1.00 47.25 172 ALA A N 1
ATOM 1401 C CA . ALA A 1 172 ? -18.957 2.654 39.393 1.00 47.25 172 ALA A CA 1
ATOM 1402 C C . ALA A 1 172 ? -19.162 2.400 40.900 1.00 47.25 172 ALA A C 1
ATOM 1404 O O . ALA A 1 172 ? -20.278 2.122 41.330 1.00 47.25 172 ALA A O 1
ATOM 1405 N N . LEU A 1 173 ? -18.116 2.590 41.714 1.00 49.91 173 LEU A N 1
ATOM 1406 C CA . LEU A 1 173 ? -18.161 2.380 43.169 1.00 49.91 173 LEU A CA 1
ATOM 1407 C C . LEU A 1 173 ? -18.916 3.489 43.930 1.00 49.91 173 LEU A C 1
ATOM 1409 O O . LEU A 1 173 ? -19.567 3.216 44.935 1.00 49.91 173 LEU A O 1
ATOM 1413 N N . SER A 1 174 ? -18.916 4.727 43.427 1.00 47.91 174 SER A N 1
ATOM 1414 C CA . SER A 1 174 ? -19.612 5.862 44.065 1.00 47.91 174 SER A CA 1
ATOM 1415 C C . SER A 1 174 ? -21.140 5.858 43.896 1.00 47.91 174 SER A C 1
ATOM 1417 O O . SER A 1 174 ? -21.836 6.556 44.632 1.00 47.91 174 SER A O 1
ATOM 1419 N N . LYS A 1 175 ? -21.693 5.043 42.984 1.00 48.59 175 LYS A N 1
ATOM 1420 C CA . LYS A 1 175 ? -23.153 4.882 42.826 1.00 48.59 175 LYS A CA 1
ATOM 1421 C C . LYS A 1 175 ? -23.776 3.839 43.758 1.00 48.59 175 LYS A C 1
ATOM 1423 O O . LYS A 1 175 ? -24.988 3.854 43.927 1.00 48.59 175 LYS A O 1
ATOM 1428 N N . VAL A 1 176 ? -22.979 2.969 44.382 1.00 50.66 176 VAL A N 1
ATOM 1429 C CA . VAL A 1 176 ? -23.480 1.956 45.334 1.00 50.66 176 VAL A CA 1
ATOM 1430 C C . VAL A 1 176 ? -23.567 2.517 46.762 1.00 50.66 176 VAL A C 1
ATOM 1432 O O . VAL A 1 176 ? -24.411 2.096 47.545 1.00 50.66 176 VAL A O 1
ATOM 1435 N N . ALA A 1 177 ? -22.762 3.532 47.091 1.00 46.72 177 ALA A N 1
ATOM 1436 C CA . ALA A 1 177 ? -22.633 4.071 48.449 1.00 46.72 177 ALA A CA 1
ATOM 1437 C C . ALA A 1 177 ? -23.684 5.130 48.860 1.00 46.72 177 ALA A C 1
ATOM 1439 O O . ALA A 1 177 ? -23.563 5.708 49.935 1.00 46.72 177 ALA A O 1
ATOM 1440 N N . SER A 1 178 ? -24.698 5.418 48.034 1.00 45.56 178 SER A N 1
ATOM 1441 C CA . SER A 1 178 ? -25.679 6.498 48.283 1.00 45.56 178 SER A CA 1
ATOM 1442 C C . SER A 1 178 ? -27.126 6.031 48.515 1.00 45.56 178 SER A C 1
ATOM 1444 O O . SER A 1 178 ? -28.043 6.848 48.470 1.00 45.56 178 SER A O 1
ATOM 1446 N N . SER A 1 179 ? -27.356 4.749 48.824 1.00 41.06 179 SER A N 1
ATOM 1447 C CA . SER A 1 179 ? -28.685 4.267 49.244 1.00 41.06 179 SER A CA 1
ATOM 1448 C C . SER A 1 179 ? -28.793 4.160 50.781 1.00 41.06 179 SER A C 1
ATOM 1450 O O . SER A 1 179 ? -27.919 3.553 51.402 1.00 41.06 179 SER A O 1
ATOM 1452 N N . PRO A 1 180 ? -29.812 4.766 51.426 1.00 38.72 180 PRO A N 1
ATOM 1453 C CA . PRO A 1 180 ? -30.004 4.679 52.876 1.00 38.72 180 PRO A CA 1
ATOM 1454 C C . PRO A 1 180 ? -30.671 3.348 53.289 1.00 38.72 180 PRO A C 1
ATOM 1456 O O . PRO A 1 180 ? -31.483 2.820 52.526 1.00 38.72 180 PRO A O 1
ATOM 1459 N N . PRO A 1 181 ? -30.381 2.802 54.489 1.00 36.94 181 PRO A N 1
ATOM 1460 C CA . PRO A 1 181 ? -30.953 1.537 54.939 1.00 36.94 181 PRO A CA 1
ATOM 1461 C C . PRO A 1 181 ? -32.366 1.728 55.510 1.00 36.94 181 PRO A C 1
ATOM 1463 O O . PRO A 1 181 ? -32.574 2.514 56.434 1.00 36.94 181 PRO A O 1
ATOM 1466 N N . THR A 1 182 ? -33.334 0.967 55.000 1.00 32.62 182 THR A N 1
ATOM 1467 C CA . THR A 1 182 ? -34.629 0.733 55.653 1.00 32.62 182 THR A CA 1
ATOM 1468 C C . THR A 1 182 ? -34.536 -0.475 56.588 1.00 32.62 182 THR A C 1
ATOM 1470 O O . THR A 1 182 ? -33.930 -1.497 56.272 1.00 32.62 182 THR A O 1
ATOM 1473 N N . SER A 1 183 ? -35.098 -0.316 57.783 1.00 37.44 183 SER A N 1
ATOM 1474 C CA . SER A 1 183 ? -35.041 -1.236 58.918 1.00 37.44 183 SER A CA 1
ATOM 1475 C C . SER A 1 183 ? -36.220 -2.222 58.965 1.00 37.44 183 SER A C 1
ATOM 1477 O O . SER A 1 183 ? -37.245 -2.005 58.320 1.00 37.44 183 SER A O 1
ATOM 1479 N N . SER A 1 184 ? -36.070 -3.229 59.845 1.00 33.00 184 SER A N 1
ATOM 1480 C CA . SER A 1 184 ? -37.035 -4.240 60.351 1.00 33.00 184 SER A CA 1
ATOM 1481 C C . SER A 1 184 ? -37.176 -5.533 59.526 1.00 33.00 184 SER A C 1
ATOM 1483 O O . SER A 1 184 ? -37.148 -5.485 58.307 1.00 33.00 184 SER A O 1
ATOM 1485 N N . SER A 1 185 ? -37.378 -6.743 60.067 1.00 30.72 185 SER A N 1
ATOM 1486 C CA . SER A 1 185 ? -37.146 -7.408 61.369 1.00 30.72 185 SER A CA 1
ATOM 1487 C C . SER A 1 185 ? -37.662 -8.861 61.236 1.00 30.72 185 SER A C 1
ATOM 1489 O O . SER A 1 185 ? -38.659 -9.043 60.545 1.00 30.72 185 SER A O 1
ATOM 1491 N N . ALA A 1 186 ? -37.083 -9.818 61.989 1.00 31.56 186 ALA A N 1
ATOM 1492 C CA . ALA A 1 186 ? -37.616 -11.165 62.326 1.00 31.56 186 ALA A CA 1
ATOM 1493 C C . ALA A 1 186 ? -37.666 -12.216 61.178 1.00 31.56 186 ALA A C 1
ATOM 1495 O O . ALA A 1 186 ? -37.918 -11.874 60.036 1.00 31.56 186 ALA A O 1
ATOM 1496 N N . THR A 1 187 ? -37.445 -13.529 61.340 1.00 31.11 187 THR A N 1
ATOM 1497 C CA . THR A 1 187 ? -37.138 -14.436 62.468 1.00 31.11 187 THR A CA 1
ATOM 1498 C C . THR A 1 187 ? -36.626 -15.775 61.895 1.00 31.11 187 THR A C 1
ATOM 1500 O O . THR A 1 187 ? -36.760 -16.045 60.707 1.00 31.11 187 THR A O 1
ATOM 1503 N N . ALA A 1 188 ? -36.033 -16.591 62.767 1.00 31.67 188 ALA A N 1
ATOM 1504 C CA . ALA A 1 188 ? -35.265 -17.811 62.531 1.00 31.67 188 ALA A CA 1
ATOM 1505 C C . ALA A 1 188 ? -35.928 -18.970 61.754 1.00 31.67 188 ALA A C 1
ATOM 1507 O O . ALA A 1 188 ? -37.111 -19.250 61.917 1.00 31.67 188 ALA A O 1
ATOM 1508 N N . ALA A 1 189 ? -35.078 -19.762 61.088 1.00 31.20 189 ALA A N 1
ATOM 1509 C CA . ALA A 1 189 ? -35.158 -21.224 61.097 1.00 31.20 189 ALA A CA 1
ATOM 1510 C C . ALA A 1 189 ? -33.760 -21.832 60.870 1.00 31.20 189 ALA A C 1
ATOM 1512 O O . ALA A 1 189 ? -33.138 -21.639 59.827 1.00 31.20 189 ALA A O 1
ATOM 1513 N N . SER A 1 190 ? -33.267 -22.552 61.881 1.00 30.52 190 SER A N 1
ATOM 1514 C CA . SER A 1 190 ? -32.115 -23.455 61.790 1.00 30.52 190 SER A CA 1
ATOM 1515 C C . SER A 1 190 ? -32.452 -24.667 60.929 1.00 30.52 190 SER A C 1
ATOM 1517 O O . SER A 1 190 ? -33.551 -25.195 61.062 1.00 30.52 190 SER A O 1
ATOM 1519 N N . LEU A 1 191 ? -31.470 -25.188 60.187 1.00 31.64 191 LEU A N 1
ATOM 1520 C CA . LEU A 1 191 ? -31.165 -26.622 60.142 1.00 31.64 191 LEU A CA 1
ATOM 1521 C C . LEU A 1 191 ? -29.741 -26.864 59.614 1.00 31.64 191 LEU A C 1
ATOM 1523 O O . LEU A 1 191 ? -29.246 -26.231 58.687 1.00 31.64 191 LEU A O 1
ATOM 1527 N N . THR A 1 192 ? -29.093 -27.770 60.326 1.00 30.27 192 THR A N 1
ATOM 1528 C CA . THR A 1 192 ? -27.691 -28.181 60.346 1.00 30.27 192 THR A CA 1
ATOM 1529 C C . THR A 1 192 ? -27.307 -29.028 59.131 1.00 30.27 192 THR A C 1
ATOM 1531 O O . THR A 1 192 ? -28.058 -29.935 58.817 1.00 30.27 192 THR A O 1
ATOM 1534 N N . THR A 1 193 ? -26.101 -28.846 58.565 1.00 31.22 193 THR A N 1
ATOM 1535 C CA . THR A 1 193 ? -25.108 -29.933 58.347 1.00 31.22 193 THR A CA 1
ATOM 1536 C C . THR A 1 193 ? -23.756 -29.418 57.819 1.00 31.22 193 THR A C 1
ATOM 1538 O O . THR A 1 193 ? -23.625 -29.021 56.670 1.00 31.22 193 THR A O 1
ATOM 1541 N N . ARG A 1 194 ? -22.763 -29.461 58.721 1.00 29.38 194 ARG A N 1
ATOM 1542 C CA . ARG A 1 194 ? -21.356 -29.908 58.595 1.00 29.38 194 ARG A CA 1
ATOM 1543 C C . ARG A 1 194 ? -20.562 -29.746 57.275 1.00 29.38 194 ARG A C 1
ATOM 1545 O O . ARG A 1 194 ? -20.822 -30.447 56.311 1.00 29.38 194 ARG A O 1
ATOM 1552 N N . SER A 1 195 ? -19.461 -28.982 57.418 1.00 31.59 195 SER A N 1
ATOM 1553 C CA . SER A 1 195 ? -18.041 -29.245 57.046 1.00 31.59 195 SER A CA 1
ATOM 1554 C C . SER A 1 195 ? -17.720 -29.666 55.603 1.00 31.59 195 SER A C 1
ATOM 1556 O O . SER A 1 195 ? -18.289 -30.618 55.102 1.00 31.59 195 SER A O 1
ATOM 1558 N N . THR A 1 196 ? -16.744 -29.094 54.899 1.00 32.09 196 THR A N 1
ATOM 1559 C CA . THR A 1 196 ? -15.328 -28.920 55.278 1.00 32.09 196 THR A CA 1
ATOM 1560 C C . THR A 1 196 ? -14.681 -27.835 54.413 1.00 32.09 196 THR A C 1
ATOM 1562 O O . THR A 1 196 ? -14.895 -27.801 53.204 1.00 32.09 196 THR A O 1
ATOM 1565 N N . GLY A 1 197 ? -13.852 -26.980 55.013 1.00 31.52 197 GLY A N 1
ATOM 1566 C CA . GLY A 1 197 ? -13.036 -26.024 54.270 1.00 31.52 197 GLY A CA 1
ATOM 1567 C C . GLY A 1 197 ? -11.827 -26.679 53.608 1.00 31.52 197 GLY A C 1
ATOM 1568 O O . GLY A 1 197 ? -11.222 -27.566 54.197 1.00 31.52 197 GLY A O 1
ATOM 1569 N N . VAL A 1 198 ? -11.438 -26.171 52.438 1.00 29.81 198 VAL A N 1
ATOM 1570 C CA . VAL A 1 198 ? -10.042 -26.108 51.985 1.00 29.81 198 VAL A CA 1
ATOM 1571 C C . VAL A 1 198 ? -9.890 -24.838 51.146 1.00 29.81 198 VAL A C 1
ATOM 1573 O O . VAL A 1 198 ? -10.403 -24.740 50.036 1.00 29.81 198 VAL A O 1
ATOM 1576 N N . ASN A 1 199 ? -9.162 -23.861 51.687 1.00 34.06 199 ASN A N 1
ATOM 1577 C CA . ASN A 1 199 ? -8.562 -22.788 50.905 1.00 34.06 199 ASN A CA 1
ATOM 1578 C C . ASN A 1 199 ? -7.398 -23.374 50.100 1.00 34.06 199 ASN A C 1
ATOM 1580 O O . ASN A 1 199 ? -6.481 -23.943 50.693 1.00 34.06 199 ASN A O 1
ATOM 1584 N N . LYS A 1 200 ? -7.363 -23.158 48.782 1.00 33.16 200 LYS A N 1
ATOM 1585 C CA . LYS A 1 200 ? -6.103 -23.222 48.035 1.00 33.16 200 LYS A CA 1
ATOM 1586 C C . LYS A 1 200 ? -6.009 -22.092 47.016 1.00 33.16 200 LYS A C 1
ATOM 1588 O O . LYS A 1 200 ? -6.522 -22.147 45.908 1.00 33.16 200 LYS A O 1
ATOM 1593 N N . ARG A 1 201 ? -5.322 -21.050 47.470 1.00 28.11 201 ARG A N 1
ATOM 1594 C CA . ARG A 1 201 ? -4.593 -20.061 46.676 1.00 28.11 201 ARG A CA 1
ATOM 1595 C C . ARG A 1 201 ? -3.409 -20.789 46.019 1.00 28.11 201 ARG A C 1
ATOM 1597 O O . ARG A 1 201 ? -2.811 -21.609 46.712 1.00 28.11 201 ARG A O 1
ATOM 1604 N N . ILE A 1 202 ? -3.060 -20.474 44.764 1.00 30.09 202 ILE A N 1
ATOM 1605 C CA . ILE A 1 202 ? -1.688 -20.158 44.291 1.00 30.09 202 ILE A CA 1
ATOM 1606 C C . ILE A 1 202 ? -1.552 -20.215 42.748 1.00 30.09 202 ILE A C 1
ATOM 1608 O O . ILE A 1 202 ? -1.841 -21.223 42.115 1.00 30.09 202 ILE A O 1
ATOM 1612 N N . SER A 1 203 ? -1.073 -19.066 42.252 1.00 29.27 203 SER A N 1
ATOM 1613 C CA . SER A 1 203 ? -0.137 -18.736 41.160 1.00 29.27 203 SER A CA 1
ATOM 1614 C C . SER A 1 203 ? -0.365 -19.102 39.691 1.00 29.27 203 SER A C 1
ATOM 1616 O O . SER A 1 203 ? -0.358 -20.259 39.283 1.00 29.27 203 SER A O 1
ATOM 1618 N N . ASN A 1 204 ? -0.303 -18.021 38.909 1.00 30.44 204 ASN A N 1
ATOM 1619 C CA . ASN A 1 204 ? 0.317 -17.880 37.593 1.00 30.44 204 ASN A CA 1
ATOM 1620 C C . ASN A 1 204 ? 1.585 -18.732 37.410 1.00 30.44 204 ASN A C 1
ATOM 1622 O O . ASN A 1 204 ? 2.449 -18.758 38.286 1.00 30.44 204 ASN A O 1
ATOM 1626 N N . GLY A 1 205 ? 1.720 -19.320 36.223 1.00 26.19 205 GLY A N 1
ATOM 1627 C CA . GLY A 1 205 ? 2.964 -19.876 35.706 1.00 26.19 205 GLY A CA 1
ATOM 1628 C C . GLY A 1 205 ? 3.131 -19.489 34.239 1.00 26.19 205 GLY A C 1
ATOM 1629 O O . GLY A 1 205 ? 2.279 -19.808 33.413 1.00 26.19 205 GLY A O 1
ATOM 1630 N N . GLU A 1 206 ? 4.218 -18.776 33.949 1.00 25.97 206 GLU A N 1
ATOM 1631 C CA . GLU A 1 206 ? 4.810 -18.636 32.620 1.00 25.97 206 GLU A CA 1
ATOM 1632 C C . GLU A 1 206 ? 5.182 -20.011 32.056 1.00 25.97 206 GLU A C 1
ATOM 1634 O O . GLU A 1 206 ? 5.756 -20.829 32.775 1.00 25.97 206 GLU A O 1
ATOM 1639 N N . ILE A 1 207 ? 4.960 -20.230 30.756 1.00 30.72 207 ILE A N 1
ATOM 1640 C CA . ILE A 1 207 ? 5.734 -21.206 29.979 1.00 30.72 207 ILE A CA 1
ATOM 1641 C C . ILE A 1 207 ? 6.054 -20.594 28.612 1.00 30.72 207 ILE A C 1
ATOM 1643 O O . ILE A 1 207 ? 5.173 -20.369 27.784 1.00 30.72 207 ILE A O 1
ATOM 1647 N N . SER A 1 208 ? 7.344 -20.339 28.403 1.00 25.92 208 SER A N 1
ATOM 1648 C CA . SER A 1 208 ? 7.962 -20.082 27.104 1.00 25.92 208 SER A CA 1
ATOM 1649 C C . SER A 1 208 ? 8.196 -21.387 26.331 1.00 25.92 208 SER A C 1
ATOM 1651 O O . SER A 1 208 ? 8.595 -22.393 26.909 1.00 25.92 208 SER A O 1
ATOM 1653 N N . SER A 1 209 ? 8.025 -21.287 25.011 1.00 28.31 209 SER A N 1
ATOM 1654 C CA . SER A 1 209 ? 8.811 -21.919 23.937 1.00 28.31 209 SER A CA 1
ATOM 1655 C C . SER A 1 209 ? 9.013 -23.439 23.935 1.00 28.31 209 SER A C 1
ATOM 1657 O O . SER A 1 209 ? 9.854 -23.958 24.654 1.00 28.31 209 SER A O 1
ATOM 1659 N N . THR A 1 210 ? 8.432 -24.129 22.947 1.00 27.50 210 THR A N 1
ATOM 1660 C CA . THR A 1 210 ? 9.176 -25.133 22.160 1.00 27.50 210 THR A CA 1
ATOM 1661 C C . THR A 1 210 ? 8.622 -25.265 20.741 1.00 27.50 210 THR A C 1
ATOM 1663 O O . THR A 1 210 ? 7.424 -25.327 20.487 1.00 27.50 210 THR A O 1
ATOM 1666 N N . THR A 1 211 ? 9.571 -25.290 19.816 1.00 27.08 211 THR A N 1
ATOM 1667 C CA . THR A 1 211 ? 9.493 -25.593 18.390 1.00 27.08 211 THR A CA 1
ATOM 1668 C C . THR A 1 211 ? 8.891 -26.967 18.090 1.00 27.08 211 THR A C 1
ATOM 1670 O O . THR A 1 211 ? 9.337 -27.960 18.662 1.00 27.08 211 THR A O 1
ATOM 1673 N N . ALA A 1 212 ? 8.016 -27.056 17.085 1.00 27.80 212 ALA A N 1
ATOM 1674 C CA . ALA A 1 212 ? 7.803 -28.292 16.334 1.00 27.80 212 ALA A CA 1
ATOM 1675 C C . ALA A 1 212 ? 7.438 -27.985 14.875 1.00 27.80 212 ALA A C 1
ATOM 1677 O O . ALA A 1 212 ? 6.325 -27.588 14.537 1.00 27.80 212 ALA A O 1
ATOM 1678 N N . VAL A 1 213 ? 8.432 -28.185 14.014 1.00 28.75 213 VAL A N 1
ATOM 1679 C CA . VAL A 1 213 ? 8.306 -28.316 12.565 1.00 28.75 213 VAL A CA 1
ATOM 1680 C C . VAL A 1 213 ? 7.508 -29.589 12.280 1.00 28.75 213 VAL A C 1
ATOM 1682 O O . VAL A 1 213 ? 7.954 -30.680 12.629 1.00 28.75 213 VAL A O 1
ATOM 1685 N N . ALA A 1 214 ? 6.358 -29.470 11.619 1.00 28.81 214 ALA A N 1
ATOM 1686 C CA . ALA A 1 214 ? 5.651 -30.612 11.050 1.00 28.81 214 ALA A CA 1
ATOM 1687 C C . ALA A 1 214 ? 5.242 -30.306 9.608 1.00 28.81 214 ALA A C 1
ATOM 1689 O O . ALA A 1 214 ? 4.389 -29.478 9.305 1.00 28.81 214 ALA A O 1
ATOM 1690 N N . ASN A 1 215 ? 5.947 -31.001 8.729 1.00 27.75 215 ASN A N 1
ATOM 1691 C CA . ASN A 1 215 ? 5.853 -31.022 7.287 1.00 27.75 215 ASN A CA 1
ATOM 1692 C C . ASN A 1 215 ? 4.581 -31.789 6.877 1.00 27.75 215 ASN A C 1
ATOM 1694 O O . ASN A 1 215 ? 4.482 -32.984 7.154 1.00 27.75 215 ASN A O 1
ATOM 1698 N N . SER A 1 216 ? 3.627 -31.157 6.190 1.00 32.78 216 SER A N 1
ATOM 1699 C CA . SER A 1 216 ? 2.496 -31.867 5.575 1.00 32.78 216 SER A CA 1
ATOM 1700 C C . SER A 1 216 ? 2.398 -31.546 4.088 1.00 32.78 216 SER A C 1
ATOM 1702 O O . SER A 1 216 ? 1.942 -30.482 3.674 1.00 32.78 216 SER A O 1
ATOM 1704 N N . LYS A 1 217 ? 2.849 -32.521 3.291 1.00 28.58 217 LYS A N 1
ATOM 1705 C CA . LYS A 1 217 ? 2.709 -32.604 1.836 1.00 28.58 217 LYS A CA 1
ATOM 1706 C C . LYS A 1 217 ? 1.237 -32.467 1.434 1.00 28.58 217 LYS A C 1
ATOM 1708 O O . LYS A 1 217 ? 0.399 -33.263 1.855 1.00 28.58 217 LYS A O 1
ATOM 1713 N N . ALA A 1 218 ? 0.956 -31.491 0.575 1.00 30.11 218 ALA A N 1
ATOM 1714 C CA . ALA A 1 218 ? -0.337 -31.304 -0.062 1.00 30.11 218 ALA A CA 1
ATOM 1715 C C . ALA A 1 218 ? -0.648 -32.464 -1.022 1.00 30.11 218 ALA A C 1
ATOM 1717 O O . ALA A 1 218 ? 0.158 -32.839 -1.877 1.00 30.11 218 ALA A O 1
ATOM 1718 N N . ARG A 1 219 ? -1.846 -33.026 -0.859 1.00 29.41 219 ARG A N 1
ATOM 1719 C CA . ARG A 1 219 ? -2.438 -34.052 -1.713 1.00 29.41 219 ARG A CA 1
ATOM 1720 C C . ARG A 1 219 ? -3.162 -33.362 -2.868 1.00 29.41 219 ARG A C 1
ATOM 1722 O O . ARG A 1 219 ? -4.000 -32.494 -2.660 1.00 29.41 219 ARG A O 1
ATOM 1729 N N . SER A 1 220 ? -2.799 -33.775 -4.075 1.00 32.00 220 SER A N 1
ATOM 1730 C CA . SER A 1 220 ? -3.388 -33.379 -5.352 1.00 32.00 220 SER A CA 1
ATOM 1731 C C . SER A 1 220 ? -4.892 -33.662 -5.412 1.00 32.00 220 SER A C 1
ATOM 1733 O O . SER A 1 220 ? -5.314 -34.799 -5.189 1.00 32.00 220 SER A O 1
ATOM 1735 N N . SER A 1 221 ? -5.683 -32.659 -5.801 1.00 35.00 221 SER A N 1
ATOM 1736 C CA . SER A 1 221 ? -6.990 -32.883 -6.418 1.00 35.00 221 SER A CA 1
ATOM 1737 C C . SER A 1 221 ? -7.352 -31.774 -7.413 1.00 35.00 221 SER A C 1
ATOM 1739 O O . SER A 1 221 ? -7.711 -30.667 -7.032 1.00 35.00 221 SER A O 1
ATOM 1741 N N . ARG A 1 222 ? -7.246 -32.149 -8.692 1.00 32.47 222 ARG A N 1
ATOM 1742 C CA . ARG A 1 222 ? -8.195 -31.944 -9.800 1.00 32.47 222 ARG A CA 1
ATOM 1743 C C . ARG A 1 222 ? -8.779 -30.546 -10.082 1.00 32.47 222 ARG A C 1
ATOM 1745 O O . ARG A 1 222 ? -9.498 -29.951 -9.294 1.00 32.47 222 ARG A O 1
ATOM 1752 N N . ALA A 1 223 ? -8.522 -30.154 -11.329 1.00 30.73 223 ALA A N 1
ATOM 1753 C CA . ALA A 1 223 ? -9.062 -29.051 -12.106 1.00 30.73 223 ALA A CA 1
ATOM 1754 C C . ALA A 1 223 ? -10.568 -28.798 -11.944 1.00 30.73 223 ALA A C 1
ATOM 1756 O O . ALA A 1 223 ? -11.370 -29.722 -12.064 1.00 30.73 223 ALA A O 1
ATOM 1757 N N . ASN A 1 224 ? -10.924 -27.516 -11.831 1.00 34.97 224 ASN A N 1
ATOM 1758 C CA . ASN A 1 224 ? -12.217 -27.001 -12.262 1.00 34.97 224 ASN A CA 1
ATOM 1759 C C . ASN A 1 224 ? -12.004 -25.971 -13.375 1.00 34.97 224 ASN A C 1
ATOM 1761 O O . ASN A 1 224 ? -11.193 -25.053 -13.270 1.00 34.97 224 ASN A O 1
ATOM 1765 N N . VAL A 1 225 ? -12.720 -26.222 -14.464 1.00 37.50 225 VAL A N 1
ATOM 1766 C CA . VAL A 1 225 ? -12.739 -25.517 -15.743 1.00 37.50 225 VAL A CA 1
ATOM 1767 C C . VAL A 1 225 ? -13.364 -24.129 -15.563 1.00 37.50 225 VAL A C 1
ATOM 1769 O O . VAL A 1 225 ? -14.432 -24.007 -14.969 1.00 37.50 225 VAL A O 1
ATOM 1772 N N . ALA A 1 226 ? -12.711 -23.088 -16.083 1.00 38.09 226 ALA A N 1
ATOM 1773 C CA . ALA A 1 226 ? -13.274 -21.740 -16.163 1.00 38.09 226 ALA A CA 1
ATOM 1774 C C . ALA A 1 226 ? -14.278 -21.637 -17.334 1.00 38.09 226 ALA A C 1
ATOM 1776 O O . ALA A 1 226 ? -14.018 -22.211 -18.396 1.00 38.09 226 ALA A O 1
ATOM 1777 N N . PRO A 1 227 ? -15.405 -20.912 -17.194 1.00 37.66 227 PRO A N 1
ATOM 1778 C CA . PRO A 1 227 ? -16.317 -20.666 -18.306 1.00 37.66 227 PRO A CA 1
ATOM 1779 C C . PRO A 1 227 ? -15.751 -19.600 -19.261 1.00 37.66 227 PRO A C 1
ATOM 1781 O O . PRO A 1 227 ? -15.111 -18.637 -18.841 1.00 37.66 227 PRO A O 1
ATOM 1784 N N . ALA A 1 228 ? -15.988 -19.794 -20.561 1.00 41.47 228 ALA A N 1
ATOM 1785 C CA . ALA A 1 228 ? -15.512 -18.934 -21.643 1.00 41.47 228 ALA A CA 1
ATOM 1786 C C . ALA A 1 228 ? -16.130 -17.515 -21.609 1.00 41.47 228 ALA A C 1
ATOM 1788 O O . ALA A 1 228 ? -17.295 -17.367 -21.232 1.00 41.47 228 ALA A O 1
ATOM 1789 N N . PRO A 1 229 ? -15.402 -16.472 -22.052 1.00 42.31 229 PRO A N 1
ATOM 1790 C CA . PRO A 1 229 ? -15.940 -15.120 -22.136 1.00 42.31 229 PRO A CA 1
ATOM 1791 C C . PRO A 1 229 ? -16.880 -14.948 -23.341 1.00 42.31 229 PRO A C 1
ATOM 1793 O O . PRO A 1 229 ? -16.541 -15.267 -24.482 1.00 42.31 229 PRO A O 1
ATOM 1796 N N . VAL A 1 230 ? -18.066 -14.397 -23.074 1.00 42.00 230 VAL A N 1
ATOM 1797 C CA . VAL A 1 230 ? -19.049 -13.955 -24.071 1.00 42.00 230 VAL A CA 1
ATOM 1798 C C . VAL A 1 230 ? -18.530 -12.686 -24.756 1.00 42.00 230 VAL A C 1
ATOM 1800 O O . VAL A 1 230 ? -18.239 -11.688 -24.101 1.00 42.00 230 VAL A O 1
ATOM 1803 N N . THR A 1 231 ? -18.412 -12.720 -26.081 1.00 44.22 231 THR A N 1
ATOM 1804 C CA . THR A 1 231 ? -18.025 -11.576 -26.919 1.00 44.22 231 THR A CA 1
ATOM 1805 C C . THR A 1 231 ? -19.204 -10.610 -27.109 1.00 44.22 231 THR A C 1
ATOM 1807 O O . THR A 1 231 ? -20.288 -11.050 -27.497 1.00 44.22 231 THR A O 1
ATOM 1810 N N . PRO A 1 232 ? -19.033 -9.288 -26.919 1.00 39.59 232 PRO A N 1
ATOM 1811 C CA . PRO A 1 232 ? -20.049 -8.315 -27.312 1.00 39.59 232 PRO A CA 1
ATOM 1812 C C . PRO A 1 232 ? -20.014 -8.081 -28.828 1.00 39.59 232 PRO A C 1
ATOM 1814 O O . PRO A 1 232 ? -18.999 -7.665 -29.390 1.00 39.59 232 PRO A O 1
ATOM 1817 N N . GLN A 1 233 ? -21.141 -8.333 -29.496 1.00 38.12 233 GLN A N 1
ATOM 1818 C CA . GLN A 1 233 ? -21.349 -8.012 -30.907 1.00 38.12 233 GLN A CA 1
ATOM 1819 C C . GLN A 1 233 ? -21.268 -6.494 -31.147 1.00 38.12 233 GLN A C 1
ATOM 1821 O O . GLN A 1 233 ? -21.931 -5.702 -30.476 1.00 38.12 233 GLN A O 1
ATOM 1826 N N . LYS A 1 234 ? -20.472 -6.089 -32.147 1.00 36.22 234 LYS A N 1
ATOM 1827 C CA . LYS A 1 234 ? -20.402 -4.713 -32.660 1.00 36.22 234 LYS A CA 1
ATOM 1828 C C . LYS A 1 234 ? -21.764 -4.293 -33.215 1.00 36.22 234 LYS A C 1
ATOM 1830 O O . LYS A 1 234 ? -22.236 -4.864 -34.195 1.00 36.22 234 LYS A O 1
ATOM 1835 N N . ARG A 1 235 ? -22.359 -3.250 -32.636 1.00 35.62 235 ARG A N 1
ATOM 1836 C CA . ARG A 1 235 ? -23.529 -2.568 -33.198 1.00 35.62 235 ARG A CA 1
ATOM 1837 C C . ARG A 1 235 ? -23.056 -1.511 -34.198 1.00 35.62 235 ARG A C 1
ATOM 1839 O O . ARG A 1 235 ? -22.433 -0.525 -33.819 1.00 35.62 235 ARG A O 1
ATOM 1846 N N . SER A 1 236 ? -23.329 -1.744 -35.476 1.00 40.16 236 SER A N 1
ATOM 1847 C CA . SER A 1 236 ? -23.166 -0.788 -36.575 1.00 40.16 236 SER A CA 1
ATOM 1848 C C . SER A 1 236 ? -24.269 0.276 -36.542 1.00 40.16 236 SER A C 1
ATOM 1850 O O . SER A 1 236 ? -25.443 -0.078 -36.435 1.00 40.16 236 SER A O 1
ATOM 1852 N N . ILE A 1 237 ? -23.913 1.558 -36.679 1.00 39.41 237 ILE A N 1
ATOM 1853 C CA . ILE A 1 237 ? -24.851 2.680 -36.885 1.00 39.41 237 ILE A CA 1
ATOM 1854 C C . ILE A 1 237 ? -24.362 3.512 -38.093 1.00 39.41 237 ILE A C 1
ATOM 1856 O O . ILE A 1 237 ? -23.150 3.592 -38.301 1.00 39.41 237 ILE A O 1
ATOM 1860 N N . PRO A 1 238 ? -25.275 4.042 -38.937 1.00 39.75 238 PRO A N 1
ATOM 1861 C CA . PRO A 1 238 ? -25.052 4.238 -40.369 1.00 39.75 238 PRO A CA 1
ATOM 1862 C C . PRO A 1 238 ? -24.491 5.609 -40.763 1.00 39.75 238 PRO A C 1
ATOM 1864 O O . PRO A 1 238 ? -24.598 6.593 -40.037 1.00 39.75 238 PRO A O 1
ATOM 1867 N N . GLN A 1 239 ? -23.961 5.641 -41.989 1.00 40.97 239 GLN A N 1
ATOM 1868 C CA . GLN A 1 239 ? -23.526 6.818 -42.740 1.00 40.97 239 GLN A CA 1
ATOM 1869 C C . GLN A 1 239 ? -24.645 7.863 -42.882 1.00 40.97 239 GLN A C 1
ATOM 1871 O O . GLN A 1 239 ? -25.730 7.557 -43.380 1.00 40.97 239 GLN A O 1
ATOM 1876 N N . SER A 1 240 ? -24.354 9.113 -42.522 1.00 43.31 240 SER A N 1
ATOM 1877 C CA . SER A 1 240 ? -25.154 10.274 -42.908 1.00 43.31 240 SER A CA 1
ATOM 1878 C C . SER A 1 240 ? -24.763 10.735 -44.315 1.00 43.31 240 SER A C 1
ATOM 1880 O O . SER A 1 240 ? -23.600 11.000 -44.617 1.00 43.31 240 SER A O 1
ATOM 1882 N N . ARG A 1 241 ? -25.770 10.801 -45.190 1.00 41.72 241 ARG A N 1
ATOM 1883 C CA . ARG A 1 241 ? -25.708 11.431 -46.510 1.00 41.72 241 ARG A CA 1
ATOM 1884 C C . ARG A 1 241 ? -25.683 12.955 -46.376 1.00 41.72 241 ARG A C 1
ATOM 1886 O O . ARG A 1 241 ? -26.385 13.526 -45.548 1.00 41.72 241 ARG A O 1
ATOM 1893 N N . SER A 1 242 ? -24.910 13.569 -47.260 1.00 39.41 242 SER A N 1
ATOM 1894 C CA . SER A 1 242 ? -24.884 14.987 -47.616 1.00 39.41 242 SER A CA 1
ATOM 1895 C C . SER A 1 242 ? -26.184 15.470 -48.267 1.00 39.41 242 SER A C 1
ATOM 1897 O O . SER A 1 242 ? -26.705 14.765 -49.133 1.00 39.41 242 SER A O 1
ATOM 1899 N N . SER A 1 243 ? -26.590 16.711 -47.982 1.00 43.22 243 SER A N 1
ATOM 1900 C CA . SER A 1 243 ? -27.231 17.603 -48.965 1.00 43.22 243 SER A CA 1
ATOM 1901 C C . SER A 1 243 ? -27.389 19.035 -48.431 1.00 43.22 243 SER A C 1
ATOM 1903 O O . SER A 1 243 ? -27.849 19.205 -47.302 1.00 43.22 243 SER A O 1
ATOM 1905 N N . SER A 1 244 ? -27.087 19.979 -49.336 1.00 42.69 244 SER A N 1
ATOM 1906 C CA . SER A 1 244 ? -27.269 21.445 -49.326 1.00 42.69 244 SER A CA 1
ATOM 1907 C C . SER A 1 244 ? -26.165 22.290 -48.700 1.00 42.69 244 SER A C 1
ATOM 1909 O O . SER A 1 244 ? -26.010 22.269 -47.463 1.00 42.69 244 SER A O 1
#

Secondary structure (DSSP, 8-state):
--PPPS---TT--TTTT--------TTT-PBPTTSSSBS-HHHHHHHHHHHHHHHHHHHHHTTGGGSHHHHHHHTT--GGGTTSPPP--HHHHHHHHHHS-EEEE-TTT--EEEEPP-TTPPPPPHHHHHT--GGG-S-TTS-STTSPP----PPP----PPP--TTTTHHHHTTTTTPPPPP---------------------------------PPPP----PPPPPPPPPP---PPPPP--

Foldseek 3Di:
DPDDADDPPVPDCQLPPPDDDDDDDCVQWNADPVRPHTPDPVSVVVVSNVVSLVSNQVSVVVVCVVPVQVVCVLLQDHPVCPVDDGDPPLVSVLVVCQVDWDWAAAPPQRAIDTADRDSPDDDQDPVCRNHPHLCPHPPPQRSDSPRDHDDDDDDDDDRDDDPPPPPVVVVVVVVVPPDDDDDDDDDDDDDDDDDDDDDDDDDDDDDDDDDDDDDDDDDDDDDDDDDDDDDDDDDDDDDDDDDD

Organism: NCBI:txid392032

pLDDT: mean 71.97, std 26.83, range [25.92, 98.19]

Sequence (244 aa):
MYEKLGQPNKKTVYCRGVVGIVDIPSIVLEPTHNKQSFADEKEYHFLLKNMGEYMRQYWSDAGIENYVKEFWETYGYRDDQLDRPPSNELEVVKRRQAAVPMLIQCDKCLKWRRLPYTSNAAPLTQAQLEAWRCSDNVDVMNNSCSTSEKLESIPEGELKQKPETTNNQNRALSKVASSPPTSSSATAASLTTRSTGVNKRISNGEISSTTAVANSKARSSRANVAPAPVTPQKRSIPQSRSSS

InterPro domains:
  IPR011124 Zinc finger, CW-type [PF07496] (104-150)
  IPR011124 Zinc finger, CW-type [PS51050] (97-153)
  IPR041006 Morc, S5 domain 2-like [PF17942] (12-59)

Radius of gyration: 31.77 Å; chains: 1; bounding box: 57×59×112 Å